Protein AF-A0A951A264-F1 (afdb_monomer)

Radius of gyration: 19.31 Å; Cα contacts (8 Å, |Δi|>4): 393; chains: 1; bounding box: 45×48×52 Å

Solvent-accessible surface area (backbone atoms only — not comparable to full-atom values): 14674 Å² total; per-residue (Å²): 128,91,55,81,77,94,75,68,85,58,88,44,55,65,52,27,26,56,48,39,56,71,70,60,73,59,44,93,89,41,91,83,47,64,88,64,89,81,71,66,38,61,72,38,46,58,88,78,52,59,70,42,32,31,27,32,37,52,53,52,41,69,64,71,49,65,38,40,72,57,36,51,51,26,50,54,52,48,52,49,52,44,44,76,57,38,27,45,76,45,79,45,86,73,83,56,40,58,60,32,26,54,32,36,49,49,49,48,30,43,47,54,22,67,73,42,44,64,52,58,71,76,48,45,82,80,44,57,68,60,60,43,61,58,34,56,55,20,76,76,58,47,74,63,57,46,53,52,27,56,52,50,41,51,55,50,40,52,53,54,52,56,49,51,79,75,21,64,32,36,39,36,59,57,50,57,39,55,80,76,60,81,91,74,64,54,85,59,51,82,77,77,50,66,44,62,57,26,58,35,35,64,55,63,27,39,70,46,82,42,76,43,48,58,38,98,88,66,32,63,26,47,31,25,36,29,22,50,76,88,30,51,44,59,36,45,20,51,49,34,53,51,53,68,76,42,67,58,78,72,68,70,80,76,86,63,90,77,128

Foldseek 3Di:
DQLDDDADDDLALLVSLVVCLVVDDADPVDPPGDHDDDDNLNVLLDDACAAAEEEEAPCQCVPLPPFDPVLVVLLVVLVVLCVVSHYHYDYDHAPRLVLLQLLLLLQVLLVLCVVCVVCLVPPVVVDDPLVSVSSVVNVVRDPVSNVVSVVSLVVRLVRVVV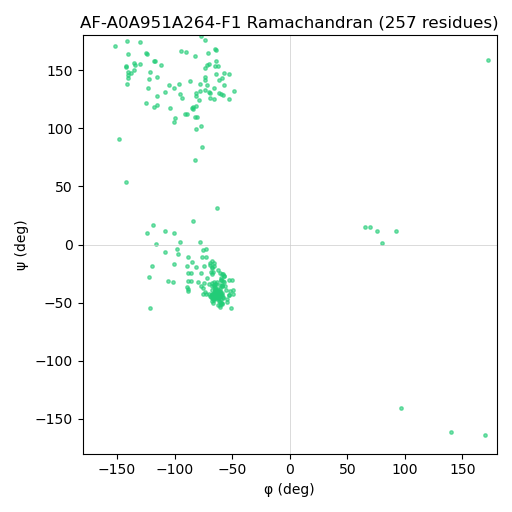VCVVGFKYKYFQDRAFDDDPVPCDSCNSVVGGGPCSSCSSNVWDKDKAFRAADPVRGTGIMMMTGGPPCSSVRSNSRNSSCVSDVRSVDDDDPPPDD

Sequence (259 aa):
NSLDHAGPLAWTVEDCALLLQVMAGHDASDPASVKVAIPNFRDALGGSIKGTRIGFVRHFHEADYPVDEAAKKALEEAEKVFRELGAELRDVELPPLQDWTACGMLIMLSEVYAVHEEWLKSTPEDYGEIFRDRVLMGAFLSAADYVHAQRKRRELCAALARVFEEVDLLLCAITPGGAPPIGEVTKMSSFERPSFSFPFNVTGAPALALRAGFNEAGLPLGVQIAGPPFADTQVLRAGHHYERATNWSRKRPPLDGAA

Nearest PDB structures (foldseek):
  1obi-assembly1_B  TM=8.727E-01  e=4.392E-12  Bradyrhizobium japonicum
  1obk-assembly1_B  TM=8.702E-01  e=3.924E-12  Bradyrhizobium japonicum
  1obl-assembly1_B  TM=8.609E-01  e=3.131E-12  Bradyrhizobium japonicum
  1ocm-assembly1_A  TM=8.512E-01  e=2.797E-12  Bradyrhizobium japonicum
  1o9p-assembly1_B  TM=8.553E-01  e=6.896E-12  Bradyrhizobium japonicum

Structure (mmCIF, N/CA/C/O backbone):
data_AF-A0A951A264-F1
#
_entry.id   AF-A0A951A264-F1
#
loop_
_atom_site.group_PDB
_atom_site.id
_atom_site.type_symbol
_atom_site.label_atom_id
_atom_site.label_alt_id
_atom_site.label_comp_id
_atom_site.label_asym_id
_atom_site.label_entity_id
_atom_site.label_seq_id
_atom_site.pdbx_PDB_ins_code
_atom_site.Cartn_x
_atom_site.Cartn_y
_atom_site.Cartn_z
_atom_site.occupancy
_atom_site.B_iso_or_equiv
_atom_site.auth_seq_id
_atom_site.auth_comp_id
_atom_site.auth_asym_id
_atom_site.auth_atom_id
_atom_site.pdbx_PDB_model_num
ATOM 1 N N . ASN A 1 1 ? 6.710 -10.858 -14.171 1.00 79.88 1 ASN A N 1
ATOM 2 C CA . ASN A 1 1 ? 6.529 -9.704 -13.279 1.00 79.88 1 ASN A CA 1
ATOM 3 C C . ASN A 1 1 ? 6.226 -10.213 -11.880 1.00 79.88 1 ASN A C 1
ATOM 5 O O . ASN A 1 1 ? 5.409 -11.115 -11.763 1.00 79.88 1 ASN A O 1
ATOM 9 N N . SER A 1 2 ? 6.913 -9.721 -10.851 1.00 93.44 2 SER A N 1
ATOM 10 C CA . SER A 1 2 ? 6.916 -10.289 -9.492 1.00 93.44 2 SER A CA 1
ATOM 11 C C . SER A 1 2 ? 6.334 -9.365 -8.416 1.00 93.44 2 SER A C 1
ATOM 13 O O . SER A 1 2 ? 6.325 -9.733 -7.236 1.00 93.44 2 SER A O 1
ATOM 15 N N . LEU A 1 3 ? 5.881 -8.171 -8.813 1.00 96.19 3 LEU A N 1
ATOM 16 C CA . LEU A 1 3 ? 5.294 -7.146 -7.938 1.00 96.19 3 LEU A CA 1
ATOM 17 C C . LEU A 1 3 ? 3.845 -6.785 -8.318 1.00 96.19 3 LEU A C 1
ATOM 19 O O . LEU A 1 3 ? 3.120 -6.224 -7.493 1.00 96.19 3 LEU A O 1
ATOM 23 N N . ASP A 1 4 ? 3.419 -7.113 -9.540 1.00 95.06 4 ASP A N 1
ATOM 24 C CA . ASP A 1 4 ? 2.100 -6.760 -10.068 1.00 95.06 4 ASP A CA 1
ATOM 25 C C . ASP A 1 4 ? 0.990 -7.603 -9.444 1.00 95.06 4 ASP A C 1
ATOM 27 O O . ASP A 1 4 ? 1.083 -8.827 -9.395 1.00 95.06 4 ASP A O 1
ATOM 31 N N . HIS A 1 5 ? -0.084 -6.936 -9.025 1.00 93.50 5 HIS A N 1
ATOM 32 C CA . HIS A 1 5 ? -1.323 -7.562 -8.572 1.00 93.50 5 HIS A CA 1
ATOM 33 C C . HIS A 1 5 ? -2.512 -6.737 -9.069 1.00 93.50 5 HIS A C 1
ATOM 35 O O . HIS A 1 5 ? -2.489 -5.505 -9.008 1.00 93.50 5 HIS A O 1
ATOM 41 N N . ALA A 1 6 ? -3.567 -7.405 -9.535 1.00 94.75 6 ALA A N 1
ATOM 42 C CA . ALA A 1 6 ? -4.821 -6.745 -9.876 1.00 94.75 6 ALA A CA 1
ATOM 43 C C . ALA A 1 6 ? -5.678 -6.574 -8.613 1.00 94.75 6 ALA A C 1
ATOM 45 O O . ALA A 1 6 ? -6.069 -7.558 -7.988 1.00 94.75 6 ALA A O 1
ATOM 46 N N . GLY A 1 7 ? -5.982 -5.328 -8.251 1.00 96.12 7 GLY A N 1
ATOM 47 C CA . GLY A 1 7 ? -6.845 -4.991 -7.117 1.00 96.12 7 GLY A CA 1
ATOM 48 C C . GLY A 1 7 ? -8.060 -4.165 -7.550 1.00 96.12 7 GLY A C 1
ATOM 49 O O . GLY A 1 7 ? -7.958 -3.394 -8.508 1.00 96.12 7 GLY A O 1
ATOM 50 N N . PRO A 1 8 ? -9.215 -4.301 -6.876 1.00 97.88 8 PRO A N 1
ATOM 51 C CA . PRO A 1 8 ? -10.385 -3.490 -7.173 1.00 97.88 8 PRO A CA 1
ATOM 52 C C . PRO A 1 8 ? -10.216 -2.053 -6.668 1.00 97.88 8 PRO A C 1
ATOM 54 O O . PRO A 1 8 ? -9.693 -1.810 -5.581 1.00 97.88 8 PRO A O 1
ATOM 57 N N . LEU A 1 9 ? -10.746 -1.102 -7.436 1.00 98.06 9 LEU A N 1
ATOM 58 C CA . LEU A 1 9 ? -10.963 0.274 -7.002 1.00 98.06 9 LEU A CA 1
ATOM 59 C C . LEU A 1 9 ? -12.463 0.553 -7.050 1.00 98.06 9 LEU A C 1
ATOM 61 O O . LEU A 1 9 ? -13.075 0.505 -8.116 1.00 98.06 9 LEU A O 1
ATOM 65 N N . ALA A 1 10 ? -13.050 0.859 -5.900 1.00 97.31 10 ALA A N 1
ATOM 66 C CA . ALA A 1 10 ? -14.460 1.191 -5.797 1.00 97.31 10 ALA A CA 1
ATOM 67 C C . ALA A 1 10 ? -14.694 2.314 -4.789 1.00 97.31 10 ALA A C 1
ATOM 69 O O . ALA A 1 10 ? -13.777 2.796 -4.124 1.00 97.31 10 ALA A O 1
ATOM 70 N N . TRP A 1 11 ? -15.945 2.765 -4.703 1.00 95.88 11 TRP A N 1
ATOM 71 C CA . TRP A 1 11 ? -16.290 3.846 -3.794 1.00 95.88 11 TRP A CA 1
ATOM 72 C C . TRP A 1 11 ? -16.352 3.401 -2.337 1.00 95.88 11 TRP A C 1
ATOM 74 O O . TRP A 1 11 ? -16.005 4.188 -1.459 1.00 95.88 11 TRP A O 1
ATOM 84 N N . THR A 1 12 ? -16.841 2.191 -2.082 1.00 97.19 12 THR A N 1
ATOM 85 C CA . THR A 1 12 ? -16.965 1.646 -0.730 1.00 97.19 12 THR A CA 1
ATOM 86 C C . THR A 1 12 ? -16.101 0.411 -0.556 1.00 97.19 12 THR A C 1
ATOM 88 O O . THR A 1 12 ? -15.767 -0.276 -1.525 1.00 97.19 12 THR A O 1
ATOM 91 N N . VAL A 1 13 ? -15.774 0.098 0.696 1.00 97.88 13 VAL A N 1
ATOM 92 C CA . VAL A 1 13 ? -15.062 -1.144 1.017 1.00 97.88 13 VAL A CA 1
ATOM 93 C C . VAL A 1 13 ? -15.933 -2.366 0.707 1.00 97.88 13 VAL A C 1
ATOM 95 O O . VAL A 1 13 ? -15.407 -3.393 0.281 1.00 97.88 13 VAL A O 1
ATOM 98 N N . GLU A 1 14 ? -17.260 -2.252 0.849 1.00 97.94 14 GLU A N 1
ATOM 99 C CA . GLU A 1 14 ? -18.191 -3.317 0.448 1.00 97.94 14 GLU A CA 1
ATOM 100 C C . GLU A 1 14 ? -18.137 -3.577 -1.061 1.00 97.94 14 GLU A C 1
ATOM 102 O O . GLU A 1 14 ? -18.026 -4.730 -1.472 1.00 97.94 14 GLU A O 1
ATOM 107 N N . ASP A 1 15 ? -18.121 -2.528 -1.885 1.00 98.19 15 ASP A N 1
ATOM 108 C CA . ASP A 1 15 ? -17.994 -2.675 -3.338 1.00 98.19 15 ASP A CA 1
ATOM 109 C C . ASP A 1 15 ? -16.647 -3.308 -3.720 1.00 98.19 15 ASP A C 1
ATOM 111 O O . ASP A 1 15 ? -16.606 -4.198 -4.570 1.00 98.19 15 ASP A O 1
ATOM 115 N N . CYS A 1 16 ? -15.546 -2.918 -3.062 1.00 98.44 16 CYS A N 1
ATOM 116 C CA . CYS A 1 16 ? -14.250 -3.576 -3.255 1.00 98.44 16 CYS A CA 1
ATOM 117 C C . CYS A 1 16 ? -14.312 -5.069 -2.902 1.00 98.44 16 CYS A C 1
ATOM 119 O O . CYS A 1 16 ? -13.782 -5.885 -3.651 1.00 98.44 16 CYS A O 1
ATOM 121 N N . ALA A 1 17 ? -14.980 -5.446 -1.807 1.00 98.38 17 ALA A N 1
ATOM 122 C CA . ALA A 1 17 ? -15.142 -6.846 -1.417 1.00 98.38 17 ALA A CA 1
ATOM 123 C C . ALA A 1 17 ? -15.972 -7.644 -2.438 1.00 98.38 17 ALA A C 1
ATOM 125 O O . ALA A 1 17 ? -15.625 -8.778 -2.762 1.00 98.38 17 ALA A O 1
ATOM 126 N N . LEU A 1 18 ? -17.040 -7.050 -2.982 1.00 98.31 18 LEU A N 1
ATOM 127 C CA . LEU A 1 18 ? -17.865 -7.660 -4.030 1.00 98.31 18 LEU A CA 1
ATOM 128 C C . LEU A 1 18 ? -17.088 -7.852 -5.338 1.00 98.31 18 LEU A C 1
ATOM 130 O O . LEU A 1 18 ? -17.202 -8.903 -5.965 1.00 98.31 18 LEU A O 1
ATOM 134 N N . LEU A 1 19 ? -16.285 -6.866 -5.741 1.00 98.31 19 LEU A N 1
ATOM 135 C CA . LEU A 1 19 ? -15.425 -6.982 -6.920 1.00 98.31 19 LEU A CA 1
ATOM 136 C C . LEU A 1 19 ? -14.337 -8.038 -6.706 1.00 98.31 19 LEU A C 1
ATOM 138 O O . LEU A 1 19 ? -14.155 -8.909 -7.557 1.00 98.31 19 LEU A O 1
ATOM 142 N N . LEU A 1 20 ? -13.671 -8.023 -5.548 1.00 97.81 20 LEU A N 1
ATOM 143 C CA . LEU A 1 20 ? -12.643 -9.008 -5.213 1.00 97.81 20 LEU A CA 1
ATOM 144 C C . LEU A 1 20 ? -13.206 -10.433 -5.194 1.00 97.81 20 LEU A C 1
ATOM 146 O O . LEU A 1 20 ? -12.528 -11.354 -5.632 1.00 97.81 20 LEU A O 1
ATOM 150 N N . GLN A 1 21 ? -14.461 -10.615 -4.770 1.00 97.75 21 GLN A N 1
ATOM 151 C CA . GLN A 1 21 ? -15.142 -11.913 -4.795 1.00 97.75 21 GLN A CA 1
ATOM 152 C C . GLN A 1 21 ? -15.198 -12.543 -6.189 1.00 97.75 21 GLN A C 1
ATOM 154 O O . GLN A 1 21 ? -15.182 -13.768 -6.293 1.00 97.75 21 GLN A O 1
ATOM 159 N N . VAL A 1 22 ? -15.285 -11.717 -7.235 1.00 97.06 22 VAL A N 1
ATOM 160 C CA . VAL A 1 22 ? -15.323 -12.158 -8.635 1.00 97.06 22 VAL A CA 1
ATOM 161 C C . VAL A 1 22 ? -13.915 -12.275 -9.221 1.00 97.06 22 VAL A C 1
ATOM 163 O O . VAL A 1 22 ? -13.667 -13.167 -10.025 1.00 97.06 22 VAL A O 1
ATOM 166 N N . MET A 1 23 ? -13.004 -11.377 -8.836 1.00 95.75 23 MET A N 1
ATOM 167 C CA . MET A 1 23 ? -11.640 -11.320 -9.374 1.00 95.75 23 MET A CA 1
ATOM 168 C C . MET A 1 23 ? -10.714 -12.391 -8.788 1.00 95.75 23 MET A C 1
ATOM 170 O O . MET A 1 23 ? -9.825 -12.877 -9.482 1.00 95.75 23 MET A O 1
ATOM 174 N N . ALA A 1 24 ? -10.879 -12.727 -7.508 1.00 96.00 24 ALA A N 1
ATOM 175 C CA . ALA A 1 24 ? -9.980 -13.629 -6.808 1.00 96.00 24 ALA A CA 1
ATOM 176 C C . ALA A 1 24 ? -10.258 -15.090 -7.175 1.00 96.00 24 ALA A C 1
ATOM 178 O O . ALA A 1 24 ? -11.389 -15.575 -7.116 1.00 96.00 24 ALA A O 1
ATOM 179 N N . GLY A 1 25 ? -9.198 -15.820 -7.495 1.00 94.75 25 GLY A N 1
ATOM 180 C CA . GLY A 1 25 ? -9.277 -17.223 -7.860 1.00 94.75 25 GLY A CA 1
ATOM 181 C C . GLY A 1 25 ? -7.934 -17.727 -8.356 1.00 94.75 25 GLY A C 1
ATOM 182 O O . GLY A 1 25 ? -7.075 -16.948 -8.763 1.00 94.75 25 GLY A O 1
ATOM 183 N N . HIS A 1 26 ? -7.758 -19.042 -8.309 1.00 96.81 26 HIS A N 1
ATOM 184 C CA . HIS A 1 26 ? -6.598 -19.671 -8.919 1.00 96.81 26 HIS A CA 1
ATOM 185 C C . HIS A 1 26 ? -6.803 -19.795 -10.431 1.00 96.81 26 HIS A C 1
ATOM 187 O O . HIS A 1 26 ? -7.752 -20.451 -10.869 1.00 96.81 26 HIS A O 1
ATOM 193 N N . ASP A 1 27 ? -5.872 -19.245 -11.202 1.00 96.12 27 ASP A N 1
ATOM 194 C CA . ASP A 1 27 ? -5.772 -19.442 -12.644 1.00 96.12 27 ASP A CA 1
ATOM 195 C C . ASP A 1 27 ? -4.630 -20.419 -12.946 1.00 96.12 27 ASP A C 1
ATOM 197 O O . ASP A 1 27 ? -3.468 -20.147 -12.667 1.00 96.12 27 ASP A O 1
ATOM 201 N N . ALA A 1 28 ? -4.957 -21.572 -13.534 1.00 96.06 28 ALA A N 1
ATOM 202 C CA . ALA A 1 28 ? -3.966 -22.591 -13.876 1.00 96.06 28 ALA A CA 1
ATOM 203 C C . ALA A 1 28 ? -3.023 -22.172 -15.019 1.00 96.06 28 ALA A C 1
ATOM 205 O O . ALA A 1 28 ? -1.996 -22.821 -15.220 1.00 96.06 28 ALA A O 1
ATOM 206 N N . SER A 1 29 ? -3.378 -21.136 -15.785 1.00 96.62 29 SER A N 1
ATOM 207 C CA . SER A 1 29 ? -2.534 -20.568 -16.837 1.00 96.62 29 SER A CA 1
ATOM 208 C C . SER A 1 29 ? -1.534 -19.536 -16.315 1.00 96.62 29 SER A C 1
ATOM 210 O O . SER A 1 29 ? -0.574 -19.234 -17.024 1.00 96.62 29 SER A O 1
ATOM 212 N N . ASP A 1 30 ? -1.712 -19.041 -15.089 1.00 94.62 30 ASP A N 1
ATOM 213 C CA . ASP A 1 30 ? -0.773 -18.134 -14.439 1.00 94.62 30 ASP A CA 1
ATOM 214 C C . ASP A 1 30 ? 0.121 -18.903 -13.443 1.00 94.62 30 ASP A C 1
ATOM 216 O O . ASP A 1 30 ? -0.345 -19.317 -12.379 1.00 94.62 30 ASP A O 1
ATOM 220 N N . PRO A 1 31 ? 1.424 -19.087 -13.734 1.00 93.19 31 PRO A N 1
ATOM 221 C CA . PRO A 1 31 ? 2.337 -19.803 -12.845 1.00 93.19 31 PRO A CA 1
ATOM 222 C C . PRO A 1 31 ? 2.589 -19.090 -11.507 1.00 93.19 31 PRO A C 1
ATOM 224 O O . PRO A 1 31 ? 3.121 -19.717 -10.589 1.00 93.19 31 PRO A O 1
ATOM 227 N N . ALA A 1 32 ? 2.252 -17.802 -11.385 1.00 91.69 32 ALA A N 1
ATOM 228 C CA . ALA A 1 32 ? 2.321 -17.060 -10.129 1.00 91.69 32 ALA A CA 1
ATOM 229 C C . ALA A 1 32 ? 1.028 -17.172 -9.298 1.00 91.69 32 ALA A C 1
ATOM 231 O O . ALA A 1 32 ? 1.029 -16.802 -8.121 1.00 91.69 32 ALA A O 1
ATOM 232 N N . SER A 1 33 ? -0.056 -17.709 -9.870 1.00 94.19 33 SER A N 1
ATOM 233 C CA . SER A 1 33 ? -1.338 -17.851 -9.185 1.00 94.19 33 SER A CA 1
ATOM 234 C C . SER A 1 33 ? -1.263 -18.905 -8.083 1.00 94.19 33 SER A C 1
ATOM 236 O O . SER A 1 33 ? -0.887 -20.060 -8.299 1.00 94.19 33 SER A O 1
ATOM 238 N N . VAL A 1 34 ? -1.642 -18.525 -6.862 1.00 93.88 34 VAL A N 1
ATOM 239 C CA . VAL A 1 34 ? -1.574 -19.424 -5.707 1.00 93.88 34 VAL A CA 1
ATOM 240 C C . VAL A 1 34 ? -2.907 -20.139 -5.514 1.00 93.88 34 VAL A C 1
ATOM 242 O O . VAL A 1 34 ? -3.962 -19.520 -5.376 1.00 93.88 34 VAL A O 1
ATOM 245 N N . LYS A 1 35 ? -2.864 -21.473 -5.447 1.00 95.50 35 LYS A N 1
ATOM 246 C CA . LYS A 1 35 ? -4.046 -22.303 -5.191 1.00 95.50 35 LYS A CA 1
ATOM 247 C C . LYS A 1 35 ? -4.445 -22.274 -3.713 1.00 95.50 35 LYS A C 1
ATOM 249 O O . LYS A 1 35 ? -4.099 -23.175 -2.950 1.00 95.50 35 LYS A O 1
ATOM 254 N N . VAL A 1 36 ? -5.208 -21.255 -3.331 1.00 93.88 36 VAL A N 1
ATOM 255 C CA . VAL A 1 36 ? -5.801 -21.094 -1.993 1.00 93.88 36 VAL A CA 1
ATOM 256 C C . VAL A 1 36 ? -7.326 -21.083 -2.056 1.00 93.88 36 VAL A C 1
ATOM 258 O O . VAL A 1 36 ? -7.921 -20.813 -3.099 1.00 93.88 36 VAL A O 1
ATOM 261 N N . ALA A 1 37 ? -7.975 -21.403 -0.937 1.00 94.00 37 ALA A N 1
ATOM 262 C CA . ALA A 1 37 ? -9.420 -21.258 -0.824 1.00 94.00 37 ALA A CA 1
ATOM 263 C C . ALA A 1 37 ? -9.790 -19.769 -0.816 1.00 94.00 37 ALA A C 1
ATOM 265 O O . ALA A 1 37 ? -9.221 -18.999 -0.043 1.00 94.00 37 ALA A O 1
ATOM 266 N N . ILE A 1 38 ? -10.754 -19.379 -1.650 1.00 94.81 38 ILE A N 1
ATOM 267 C CA . ILE A 1 38 ? -11.251 -18.003 -1.684 1.00 94.81 38 ILE A CA 1
ATOM 268 C C . ILE A 1 38 ? -12.333 -17.856 -0.607 1.00 94.81 38 ILE A C 1
ATOM 270 O O . ILE A 1 38 ? -13.346 -18.559 -0.673 1.00 94.81 38 ILE A O 1
ATOM 274 N N . PRO A 1 39 ? -12.134 -16.996 0.407 1.00 94.69 39 PRO A N 1
ATOM 275 C CA . PRO A 1 39 ? -13.151 -16.760 1.420 1.00 94.69 39 PRO A CA 1
ATOM 276 C C . PRO A 1 39 ? -14.330 -15.976 0.830 1.00 94.69 39 PRO A C 1
ATOM 278 O O . PRO A 1 39 ? -14.222 -15.357 -0.228 1.00 94.69 39 PRO A O 1
ATOM 281 N N . ASN A 1 40 ? -15.458 -15.958 1.542 1.00 96.75 40 ASN A N 1
ATOM 282 C CA . ASN A 1 40 ? -16.528 -15.017 1.228 1.00 96.75 40 ASN A CA 1
ATOM 283 C C . ASN A 1 40 ? -16.148 -13.629 1.770 1.00 96.75 40 ASN A C 1
ATOM 285 O O . ASN A 1 40 ? -16.240 -13.380 2.976 1.00 96.75 40 ASN A O 1
ATOM 289 N N . PHE A 1 41 ? -15.692 -12.735 0.891 1.00 97.62 41 PHE A N 1
ATOM 290 C CA . PHE A 1 41 ? -15.211 -11.411 1.295 1.00 97.62 41 PHE A CA 1
ATOM 291 C C . PHE A 1 41 ? -16.328 -10.521 1.834 1.00 97.62 41 PHE A C 1
ATOM 293 O O . PHE A 1 41 ? -16.079 -9.739 2.749 1.00 97.62 41 PHE A O 1
ATOM 300 N N . ARG A 1 42 ? -17.556 -10.652 1.314 1.00 95.25 42 ARG A N 1
ATOM 301 C CA . ARG A 1 42 ? -18.705 -9.864 1.780 1.00 95.25 42 ARG A CA 1
ATOM 302 C C . ARG A 1 42 ? -19.095 -10.248 3.202 1.00 95.25 42 ARG A C 1
ATOM 304 O O . ARG A 1 42 ? -19.248 -9.374 4.052 1.00 95.25 42 ARG A O 1
ATOM 311 N N . ASP A 1 43 ? -19.218 -11.544 3.468 1.00 95.75 43 ASP A N 1
ATOM 312 C CA . ASP A 1 43 ? -19.570 -12.040 4.802 1.00 95.75 43 ASP A CA 1
ATOM 313 C C . ASP A 1 43 ? -18.487 -11.669 5.822 1.00 95.75 43 ASP A C 1
ATOM 315 O O . ASP A 1 43 ? -18.781 -11.374 6.983 1.00 95.75 43 ASP A O 1
ATOM 319 N N . ALA A 1 44 ? -17.227 -11.611 5.379 1.00 94.56 44 ALA A N 1
ATOM 320 C CA . ALA A 1 44 ? -16.110 -11.221 6.220 1.00 94.56 44 ALA A CA 1
ATOM 321 C C . ALA A 1 44 ? -16.156 -9.759 6.697 1.00 94.56 44 ALA A C 1
ATOM 323 O O . ALA A 1 44 ? -15.502 -9.467 7.699 1.00 94.56 44 ALA A O 1
ATOM 324 N N . LEU A 1 45 ? -16.928 -8.873 6.051 1.00 97.12 45 LEU A N 1
ATOM 325 C CA . LEU A 1 45 ? -17.087 -7.470 6.464 1.00 97.12 45 LEU A CA 1
ATOM 326 C C . LEU A 1 45 ? -17.853 -7.312 7.781 1.00 97.12 45 LEU A C 1
ATOM 328 O O . LEU A 1 45 ? -17.724 -6.286 8.446 1.00 97.12 45 LEU A O 1
ATOM 332 N N . GLY A 1 46 ? -18.676 -8.301 8.139 1.00 93.06 46 GLY A N 1
ATOM 333 C CA . GLY A 1 46 ? -19.435 -8.299 9.382 1.00 93.06 46 GLY A CA 1
ATOM 334 C C . GLY A 1 46 ? -18.575 -8.570 10.621 1.00 93.06 46 GLY A C 1
ATOM 335 O O . GLY A 1 46 ? -17.388 -8.893 10.548 1.00 93.06 46 GLY A O 1
ATOM 336 N N . GLY A 1 47 ? -19.219 -8.501 11.788 1.00 92.62 47 GLY A N 1
ATOM 337 C CA . GLY A 1 47 ? -18.598 -8.796 13.077 1.00 92.62 47 GLY A CA 1
ATOM 338 C C . GLY A 1 47 ? -18.101 -7.549 13.806 1.00 92.62 47 GLY A C 1
ATOM 339 O O . GLY A 1 47 ? -18.789 -6.531 13.864 1.00 92.62 47 GLY A O 1
ATOM 340 N N . SER A 1 48 ? -16.942 -7.668 14.447 1.00 95.62 48 SER A N 1
ATOM 341 C CA . SER A 1 48 ? -16.294 -6.602 15.208 1.00 95.62 48 SER A CA 1
ATOM 342 C C . SER A 1 48 ? -14.786 -6.676 14.999 1.00 95.62 48 SER A C 1
ATOM 344 O O . SER A 1 48 ? -14.248 -7.760 14.769 1.00 95.62 48 SER A O 1
ATOM 346 N N . ILE A 1 49 ? -14.111 -5.532 15.120 1.00 98.25 49 ILE A N 1
ATOM 347 C CA . ILE A 1 49 ? -12.645 -5.444 15.164 1.00 98.25 49 ILE A CA 1
ATOM 348 C C . ILE A 1 49 ? -12.103 -5.277 16.588 1.00 98.25 49 ILE A C 1
ATOM 350 O O . ILE A 1 49 ? -10.914 -5.019 16.767 1.00 98.25 49 ILE A O 1
ATOM 354 N N . LYS A 1 50 ? -12.953 -5.429 17.611 1.00 98.50 50 LYS A N 1
ATOM 355 C CA . LYS A 1 50 ? -12.538 -5.328 19.010 1.00 98.50 50 LYS A CA 1
ATOM 356 C C . LYS A 1 50 ? -11.434 -6.344 19.325 1.00 98.50 50 LYS A C 1
ATOM 358 O O . LYS A 1 50 ? -11.605 -7.531 19.064 1.00 98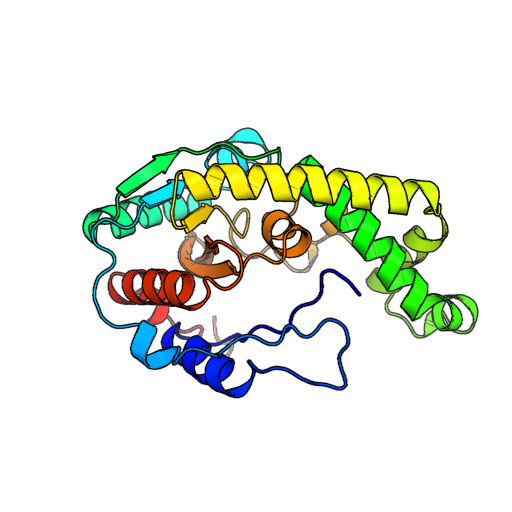.50 50 LYS A O 1
ATOM 363 N N . GLY A 1 51 ? -10.337 -5.872 19.911 1.00 98.44 51 GLY A N 1
ATOM 364 C CA . GLY A 1 51 ? -9.156 -6.673 20.241 1.00 98.44 51 GLY A CA 1
ATOM 365 C C . GLY A 1 51 ? -8.214 -6.940 19.063 1.00 98.44 51 GLY A C 1
ATOM 366 O O . GLY A 1 51 ? -7.212 -7.619 19.248 1.00 98.44 51 GLY A O 1
ATOM 367 N N . THR A 1 52 ? -8.499 -6.422 17.861 1.00 98.69 52 THR A N 1
ATOM 368 C CA . THR A 1 52 ? -7.552 -6.513 16.735 1.00 98.69 52 THR A CA 1
ATOM 369 C C . THR A 1 52 ? -6.313 -5.696 17.068 1.00 98.69 52 THR A C 1
ATOM 371 O O . THR A 1 52 ? -6.432 -4.503 17.353 1.00 98.69 52 THR A O 1
ATOM 374 N N . ARG A 1 53 ? -5.131 -6.308 17.007 1.00 98.88 53 ARG A N 1
ATOM 375 C CA . ARG A 1 53 ? -3.856 -5.631 17.253 1.00 98.88 53 ARG A CA 1
ATOM 376 C C . ARG A 1 53 ? -3.415 -4.951 15.966 1.00 98.88 53 ARG A C 1
ATOM 378 O O . ARG A 1 53 ? -3.157 -5.627 14.974 1.00 98.88 53 ARG A O 1
ATOM 385 N N . ILE A 1 54 ? -3.321 -3.629 15.962 1.00 98.94 54 ILE A N 1
ATOM 386 C CA . ILE A 1 54 ? -2.902 -2.862 14.786 1.00 98.94 54 ILE A CA 1
ATOM 387 C C . ILE A 1 54 ? -1.576 -2.166 15.107 1.00 98.94 54 ILE A C 1
ATOM 389 O O . ILE A 1 54 ? -1.483 -1.367 16.039 1.00 98.94 54 ILE A O 1
ATOM 393 N N . GLY A 1 55 ? -0.538 -2.480 14.336 1.00 98.88 55 GLY A N 1
ATOM 394 C CA . GLY A 1 55 ? 0.757 -1.815 14.411 1.00 98.88 55 GLY A CA 1
ATOM 395 C C . GLY A 1 55 ? 0.743 -0.508 13.629 1.00 98.88 55 GLY A C 1
ATOM 396 O O . GLY A 1 55 ? 0.537 -0.518 12.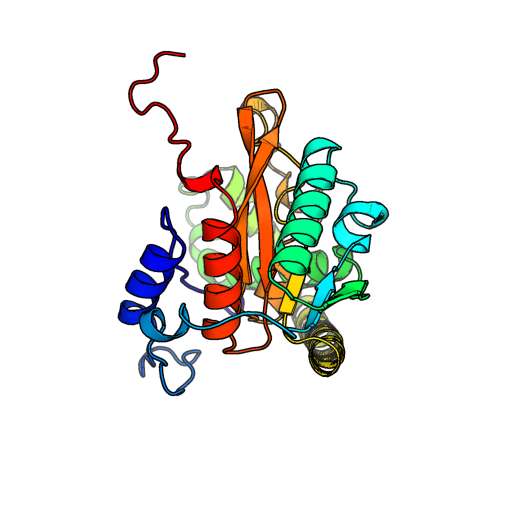418 1.00 98.88 55 GLY A O 1
ATOM 397 N N . PHE A 1 56 ? 0.971 0.620 14.290 1.00 98.88 56 PHE A N 1
ATOM 398 C CA . PHE A 1 56 ? 1.110 1.908 13.623 1.00 98.88 56 PHE A CA 1
ATOM 399 C C . PHE A 1 56 ? 2.581 2.141 13.254 1.00 98.88 56 PHE A C 1
ATOM 401 O O . PHE A 1 56 ? 3.439 2.327 14.114 1.00 98.88 56 PHE A O 1
ATOM 408 N N . VAL A 1 57 ? 2.872 2.145 11.954 1.00 98.69 57 VAL A N 1
ATOM 409 C CA . VAL A 1 57 ? 4.200 2.437 11.404 1.00 98.69 57 VAL A CA 1
ATOM 410 C C . VAL A 1 57 ? 4.414 3.957 11.317 1.00 98.69 57 VAL A C 1
ATOM 412 O O . VAL A 1 57 ? 4.330 4.556 10.241 1.00 98.69 57 VAL A O 1
ATOM 415 N N . ARG A 1 58 ? 4.618 4.625 12.461 1.00 98.19 58 ARG A N 1
ATOM 416 C CA . ARG A 1 58 ? 4.718 6.098 12.493 1.00 98.19 58 ARG A CA 1
ATOM 417 C C . ARG A 1 58 ? 5.961 6.641 11.805 1.00 98.19 58 ARG A C 1
ATOM 419 O O . ARG A 1 58 ? 5.851 7.590 11.031 1.00 98.19 58 ARG A O 1
ATOM 426 N N . HIS A 1 59 ? 7.117 6.011 12.016 1.00 98.44 59 HIS A N 1
ATOM 427 C CA . HIS A 1 59 ? 8.388 6.512 11.486 1.00 98.44 59 HIS A CA 1
ATOM 428 C C . HIS A 1 59 ? 8.371 6.687 9.958 1.00 98.44 59 HIS A C 1
ATOM 430 O O . HIS A 1 59 ? 9.022 7.599 9.464 1.00 98.44 59 HIS A O 1
ATOM 436 N N . PHE A 1 60 ? 7.551 5.932 9.213 1.00 98.31 60 PHE A N 1
ATOM 437 C CA . PHE A 1 60 ? 7.364 6.136 7.770 1.00 98.31 60 PHE A CA 1
ATOM 438 C C . PHE A 1 60 ? 6.986 7.579 7.410 1.00 98.31 60 PHE A C 1
ATOM 440 O O . PHE A 1 60 ? 7.520 8.133 6.453 1.00 98.31 60 PHE A O 1
ATOM 447 N N . HIS A 1 61 ? 6.070 8.188 8.163 1.00 97.69 61 HIS A N 1
ATOM 448 C CA . HIS A 1 61 ? 5.505 9.503 7.848 1.00 97.69 61 HIS A CA 1
ATOM 449 C C . HIS A 1 61 ? 5.985 10.620 8.782 1.00 97.69 61 HIS A C 1
ATOM 451 O O . HIS A 1 61 ? 5.672 11.784 8.544 1.00 97.69 61 HIS A O 1
ATOM 457 N N . GLU A 1 62 ? 6.730 10.278 9.836 1.00 97.81 62 GLU A N 1
ATOM 458 C CA . GLU A 1 62 ? 7.327 11.242 10.768 1.00 97.81 62 GLU A CA 1
ATOM 459 C C . GLU A 1 62 ? 8.839 11.408 10.572 1.00 97.81 62 GLU A C 1
ATOM 461 O O . GLU A 1 62 ? 9.360 12.498 10.801 1.00 97.81 62 GLU A O 1
ATOM 466 N N . ALA A 1 63 ? 9.540 10.353 10.144 1.00 97.69 63 ALA A N 1
ATOM 467 C CA . ALA A 1 63 ? 10.998 10.329 10.041 1.00 97.69 63 ALA A CA 1
ATOM 468 C C . ALA A 1 63 ? 11.488 10.039 8.614 1.00 97.69 63 ALA A C 1
ATOM 470 O O . ALA A 1 63 ? 12.244 10.835 8.061 1.00 97.69 63 ALA A O 1
ATOM 471 N N . ASP A 1 64 ? 11.048 8.937 8.000 1.00 97.69 64 ASP A N 1
ATOM 472 C CA . ASP A 1 64 ? 11.564 8.486 6.701 1.00 97.69 64 ASP A CA 1
ATOM 473 C C . ASP A 1 64 ? 11.170 9.433 5.568 1.00 97.69 64 ASP A C 1
ATOM 475 O O . ASP A 1 64 ? 11.992 9.763 4.708 1.00 97.69 64 ASP A O 1
ATOM 479 N N . TYR A 1 65 ? 9.903 9.852 5.552 1.00 97.12 65 TYR A N 1
ATOM 480 C CA . TYR A 1 65 ? 9.394 10.864 4.638 1.00 97.12 65 TYR A CA 1
ATOM 481 C C . TYR A 1 65 ? 8.268 11.662 5.304 1.00 97.12 65 TYR A C 1
ATOM 483 O O . TYR A 1 65 ? 7.101 11.265 5.221 1.00 97.12 65 TYR A O 1
ATOM 491 N N . PRO A 1 66 ? 8.612 12.778 5.977 1.00 97.31 66 PRO A N 1
ATOM 492 C CA . PRO A 1 66 ? 7.645 13.631 6.649 1.00 97.31 66 PRO A CA 1
ATOM 493 C C . PRO A 1 66 ? 6.502 14.050 5.725 1.00 97.31 66 PRO A C 1
ATOM 495 O O . PRO A 1 66 ? 6.724 14.594 4.640 1.00 97.31 66 PRO A O 1
ATOM 498 N N . VAL A 1 67 ? 5.277 13.775 6.162 1.00 96.81 67 VAL A N 1
ATOM 499 C CA . VAL A 1 67 ? 4.050 14.137 5.441 1.00 96.81 67 VAL A CA 1
ATOM 500 C C . VAL A 1 67 ? 3.557 15.517 5.866 1.00 96.81 67 VAL A C 1
ATOM 502 O O . VAL A 1 67 ? 4.004 16.063 6.874 1.00 96.81 67 VAL A O 1
ATOM 505 N N . ASP A 1 68 ? 2.637 16.100 5.097 1.00 95.81 68 ASP A N 1
ATOM 506 C CA . ASP A 1 68 ? 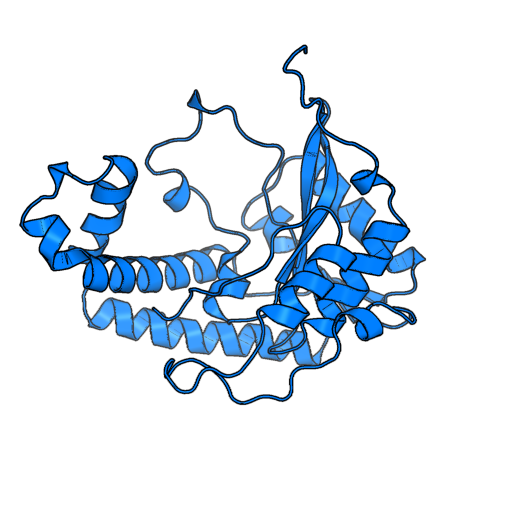2.030 17.371 5.479 1.00 95.81 68 ASP A CA 1
ATOM 507 C C . ASP A 1 68 ? 1.209 17.248 6.780 1.00 95.81 68 ASP A C 1
ATOM 509 O O . ASP A 1 68 ? 0.758 16.171 7.186 1.00 95.81 68 ASP A O 1
ATOM 513 N N . GLU A 1 69 ? 1.002 18.379 7.454 1.00 97.06 69 GLU A N 1
ATOM 514 C CA . GLU A 1 69 ? 0.280 18.425 8.730 1.00 97.06 69 GLU A CA 1
ATOM 515 C C . GLU A 1 69 ? -1.160 17.899 8.627 1.00 97.06 69 GLU A C 1
ATOM 517 O O . GLU A 1 69 ? -1.708 17.378 9.599 1.00 97.06 69 GLU A O 1
ATOM 522 N N . ALA A 1 70 ? -1.800 18.022 7.461 1.00 97.44 70 ALA A N 1
ATOM 523 C CA . ALA A 1 70 ? -3.162 17.542 7.268 1.00 97.44 70 ALA A CA 1
ATOM 524 C C . ALA A 1 70 ? -3.199 16.006 7.172 1.00 97.44 70 ALA A C 1
ATOM 526 O O . ALA A 1 70 ? -4.066 15.376 7.776 1.00 97.44 70 ALA A O 1
ATOM 527 N N . ALA A 1 71 ? -2.240 15.398 6.474 1.00 97.69 71 ALA A N 1
ATOM 528 C CA . ALA A 1 71 ? -2.044 13.959 6.378 1.00 97.69 71 ALA A CA 1
ATOM 529 C C . ALA A 1 71 ? -1.656 13.359 7.731 1.00 97.69 71 ALA A C 1
ATOM 531 O O . ALA A 1 71 ? -2.215 12.331 8.115 1.00 97.69 71 ALA A O 1
ATOM 532 N N . LYS A 1 72 ? -0.781 14.028 8.494 1.00 97.88 72 LYS A N 1
ATOM 533 C CA . LYS A 1 72 ? -0.444 13.618 9.863 1.00 97.88 72 LYS A CA 1
ATOM 534 C C . LYS A 1 72 ? -1.685 13.582 10.760 1.00 97.88 72 LYS A C 1
ATOM 536 O O . LYS A 1 72 ? -1.982 12.553 11.360 1.00 97.88 72 LYS A O 1
ATOM 541 N N . LYS A 1 73 ? -2.482 14.656 10.770 1.00 97.81 73 LYS A N 1
ATOM 542 C CA . LYS A 1 73 ? -3.751 14.702 11.520 1.00 97.81 73 LYS A CA 1
ATOM 543 C C . LYS A 1 73 ? -4.748 13.639 11.060 1.00 97.81 73 LYS A C 1
ATOM 545 O O . LYS A 1 73 ? -5.453 13.066 11.884 1.00 97.81 73 LYS A O 1
ATOM 550 N N . ALA A 1 74 ? -4.820 13.361 9.757 1.00 97.94 74 ALA A N 1
ATOM 551 C CA . ALA A 1 74 ? -5.693 12.318 9.219 1.00 97.94 74 ALA A CA 1
ATOM 552 C C . ALA A 1 74 ? -5.293 10.917 9.716 1.00 97.94 74 ALA A C 1
ATOM 554 O O . ALA A 1 74 ? -6.161 10.102 10.027 1.00 97.94 74 ALA A O 1
ATOM 555 N N . LEU A 1 75 ? -3.991 10.647 9.833 1.00 98.50 75 LEU A N 1
ATOM 556 C CA . LEU A 1 75 ? -3.454 9.414 10.409 1.00 98.50 75 LEU A CA 1
ATOM 557 C C . LEU A 1 75 ? -3.741 9.295 11.913 1.00 98.50 75 LEU A C 1
ATOM 559 O O . LEU A 1 75 ? -4.172 8.236 12.366 1.00 98.50 75 LEU A O 1
ATOM 563 N N . GLU A 1 76 ? -3.560 10.374 12.674 1.00 98.19 76 GLU A N 1
ATOM 564 C CA . GLU A 1 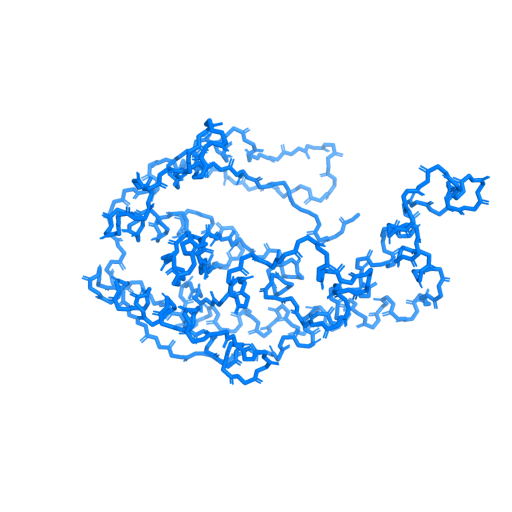76 ? -3.876 10.428 14.111 1.00 98.19 76 GLU A CA 1
ATOM 565 C C . GLU A 1 76 ? -5.380 10.241 14.378 1.00 98.19 76 GLU A C 1
ATOM 567 O O . GLU A 1 76 ? -5.774 9.475 15.260 1.00 98.19 76 GLU A O 1
ATOM 572 N N . GLU A 1 77 ? -6.249 10.877 13.586 1.00 98.31 77 GLU A N 1
ATOM 573 C CA . GLU A 1 77 ? -7.696 10.661 13.696 1.00 98.31 77 GLU A CA 1
ATOM 574 C C . GLU A 1 77 ? -8.068 9.236 13.270 1.00 98.31 77 GLU A C 1
ATOM 576 O O . GLU A 1 77 ? -8.944 8.621 13.881 1.00 98.31 77 GLU A O 1
ATOM 581 N N . ALA A 1 78 ? -7.384 8.661 12.273 1.00 98.56 78 ALA A N 1
ATOM 582 C CA . ALA A 1 78 ? -7.598 7.267 11.911 1.00 98.56 78 ALA A CA 1
ATOM 583 C C . ALA A 1 78 ? -7.255 6.316 13.064 1.00 98.56 78 ALA A C 1
ATOM 585 O O . ALA A 1 78 ? -8.057 5.438 13.389 1.00 98.56 78 ALA A O 1
ATOM 586 N N . GLU A 1 79 ? -6.117 6.531 13.728 1.00 98.69 79 GLU A N 1
ATOM 587 C CA . GLU A 1 79 ? -5.726 5.801 14.935 1.00 98.69 79 GLU A CA 1
ATOM 588 C C . GLU A 1 79 ? -6.819 5.875 16.010 1.00 98.69 79 GLU A C 1
ATOM 590 O O . GLU A 1 79 ? -7.244 4.849 16.552 1.00 98.69 79 GLU A O 1
ATOM 595 N N . LYS A 1 80 ? -7.310 7.084 16.299 1.00 98.69 80 LYS A N 1
ATOM 596 C CA . LYS A 1 80 ? -8.358 7.316 17.295 1.00 98.69 80 LYS A CA 1
ATOM 597 C C . LYS A 1 80 ? -9.644 6.562 16.959 1.00 98.69 80 LYS A C 1
ATOM 599 O O . LYS A 1 80 ? -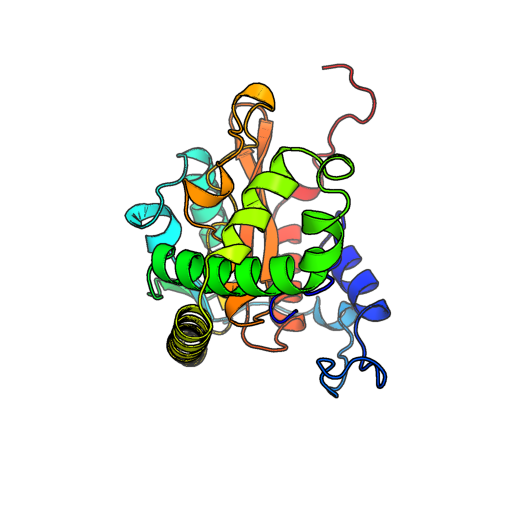10.175 5.872 17.826 1.00 98.69 80 LYS A O 1
ATOM 604 N N . VAL A 1 81 ? -10.106 6.619 15.710 1.00 98.75 81 VAL A N 1
ATOM 605 C CA . VAL A 1 81 ? -11.305 5.888 15.266 1.00 98.75 81 VAL A CA 1
ATOM 606 C C . VAL A 1 81 ? -11.127 4.378 15.443 1.00 98.75 81 VAL A C 1
ATOM 608 O O . VAL A 1 81 ? -12.030 3.707 15.944 1.00 98.75 81 VAL A O 1
ATOM 611 N N . PHE A 1 82 ? -9.967 3.816 15.089 1.00 98.81 82 PHE A N 1
ATOM 612 C CA . PHE A 1 82 ? -9.709 2.390 15.315 1.00 98.81 82 PHE A CA 1
ATOM 613 C C . PHE A 1 82 ? -9.720 2.025 16.807 1.00 98.81 82 PHE A C 1
ATOM 615 O O . PHE A 1 82 ? -10.298 0.999 17.174 1.00 98.81 82 PHE A O 1
ATOM 622 N N . ARG A 1 83 ? -9.156 2.872 17.680 1.00 98.75 83 ARG A N 1
ATOM 623 C CA . ARG A 1 83 ? -9.226 2.689 19.142 1.00 98.75 83 ARG A CA 1
ATOM 624 C C . ARG A 1 83 ? -10.667 2.738 19.659 1.00 98.75 83 ARG A C 1
ATOM 626 O O . ARG A 1 83 ? -11.047 1.889 20.460 1.00 98.75 83 ARG A O 1
ATOM 633 N N . GLU A 1 84 ? -11.485 3.675 19.183 1.00 98.69 84 GLU A N 1
ATOM 634 C CA . GLU A 1 84 ? -12.910 3.788 19.548 1.00 98.69 84 GLU A CA 1
ATOM 635 C C . GLU A 1 84 ? -13.730 2.570 19.097 1.00 98.69 84 GLU A C 1
ATOM 637 O O . GLU A 1 84 ? -14.633 2.122 19.805 1.00 98.69 84 GLU A O 1
ATOM 642 N N . LEU A 1 85 ? -13.370 1.974 17.958 1.00 98.56 85 LEU A N 1
ATOM 643 C CA . LEU A 1 85 ? -13.920 0.703 17.475 1.00 98.56 85 LEU A CA 1
ATOM 644 C C . LEU A 1 85 ? -13.433 -0.522 18.275 1.00 98.56 85 LEU A C 1
ATOM 646 O O . LEU A 1 85 ? -13.903 -1.641 18.045 1.00 98.56 85 LEU A O 1
ATOM 650 N N . GLY A 1 86 ? -12.526 -0.318 19.232 1.00 98.56 86 GLY A N 1
ATOM 651 C CA . GLY A 1 86 ? -12.025 -1.327 20.158 1.00 98.56 86 GLY A CA 1
ATOM 652 C C . GLY A 1 86 ? -10.765 -2.055 19.698 1.00 98.56 86 GLY A C 1
ATOM 653 O O . GLY A 1 86 ? -10.438 -3.077 20.299 1.00 98.56 86 GLY A O 1
ATOM 654 N N . ALA A 1 87 ? -10.083 -1.588 18.649 1.00 98.81 87 ALA A N 1
ATOM 655 C CA . ALA A 1 87 ? -8.786 -2.132 18.254 1.00 98.81 87 ALA A CA 1
ATOM 656 C C . ALA A 1 87 ? -7.673 -1.689 19.225 1.00 98.81 87 ALA A C 1
ATOM 658 O O . ALA A 1 87 ? -7.728 -0.619 19.836 1.00 98.81 87 ALA A O 1
ATOM 659 N N . GLU A 1 88 ? -6.638 -2.513 19.345 1.00 98.75 88 GLU A N 1
ATOM 660 C CA . GLU A 1 88 ? -5.472 -2.275 20.192 1.00 98.75 88 GLU A CA 1
ATOM 661 C C . GLU A 1 88 ? -4.315 -1.769 19.329 1.00 98.75 88 GLU A C 1
ATOM 663 O O . GLU A 1 88 ? -3.714 -2.531 18.574 1.00 98.75 88 GLU A O 1
ATOM 668 N N . LEU A 1 89 ? -4.017 -0.469 19.412 1.00 98.62 89 LEU A N 1
ATOM 669 C CA . LEU A 1 89 ? -2.976 0.153 18.593 1.00 98.62 89 LEU A CA 1
ATOM 670 C C . LEU A 1 89 ? -1.689 0.346 19.389 1.00 98.62 89 LEU A C 1
ATOM 672 O O . LEU A 1 89 ? -1.719 0.855 20.517 1.00 98.62 89 LEU A O 1
ATOM 676 N N . ARG A 1 90 ? -0.566 -0.007 18.766 1.00 98.50 90 ARG A N 1
ATOM 677 C CA . ARG A 1 90 ? 0.787 0.263 19.259 1.00 98.50 90 ARG A CA 1
ATOM 678 C C . ARG A 1 90 ? 1.714 0.610 18.112 1.00 98.50 90 ARG A C 1
ATOM 680 O O . ARG A 1 90 ? 1.504 0.147 16.996 1.00 98.50 90 ARG A O 1
ATOM 687 N N . ASP A 1 91 ? 2.751 1.371 18.406 1.00 98.69 91 ASP A N 1
ATOM 688 C CA . ASP A 1 91 ? 3.744 1.720 17.401 1.00 98.69 91 ASP A CA 1
ATOM 689 C C . ASP A 1 91 ? 4.631 0.505 17.105 1.00 98.69 91 ASP A C 1
ATOM 691 O O . ASP A 1 91 ? 4.951 -0.279 18.005 1.00 98.69 91 ASP A O 1
ATOM 695 N N . VAL A 1 92 ? 4.986 0.327 15.833 1.00 98.75 92 VAL A N 1
ATOM 696 C CA . VAL A 1 92 ? 5.865 -0.752 15.371 1.00 98.75 92 VAL A CA 1
ATOM 697 C C . VAL A 1 92 ? 6.903 -0.219 14.395 1.00 98.75 92 VAL A C 1
ATOM 699 O O . VAL A 1 92 ? 6.655 0.721 13.638 1.00 98.75 92 VAL A O 1
ATOM 702 N N . GLU A 1 93 ? 8.059 -0.870 14.391 1.00 98.38 93 GLU A N 1
ATOM 703 C CA . GLU A 1 93 ? 9.187 -0.514 13.541 1.00 98.38 93 GLU A CA 1
ATOM 704 C C . GLU A 1 93 ? 9.320 -1.499 12.377 1.00 98.38 93 GLU A C 1
ATOM 706 O O . GLU A 1 93 ? 9.215 -2.715 12.538 1.00 98.38 93 GLU A O 1
ATOM 711 N N . LEU A 1 94 ? 9.575 -0.956 11.192 1.00 98.56 94 LEU A N 1
ATOM 712 C CA . LEU A 1 94 ? 9.861 -1.679 9.964 1.00 98.56 94 LEU A CA 1
ATOM 713 C C . LEU A 1 94 ? 11.199 -1.164 9.421 1.00 98.56 94 LEU A C 1
ATOM 715 O O . LEU A 1 94 ? 11.689 -0.124 9.853 1.00 98.56 94 LEU A O 1
ATOM 719 N N . PRO A 1 95 ? 11.829 -1.881 8.478 1.00 98.62 95 PRO A N 1
ATOM 720 C CA . PRO A 1 95 ? 12.926 -1.311 7.711 1.00 98.62 95 PRO A CA 1
ATOM 721 C C . PRO A 1 95 ? 12.518 0.035 7.080 1.00 98.62 95 PRO A C 1
ATOM 723 O O . PRO A 1 95 ? 11.356 0.156 6.678 1.00 98.62 95 PRO A O 1
ATOM 726 N N . PRO A 1 96 ? 13.445 0.998 6.931 1.00 98.25 96 PRO A N 1
ATOM 727 C CA . PRO A 1 96 ? 13.127 2.323 6.400 1.00 98.25 96 PRO A CA 1
ATOM 728 C C . PRO A 1 96 ? 12.497 2.272 5.005 1.00 98.25 96 PRO A C 1
ATOM 730 O O . PRO A 1 96 ? 12.867 1.430 4.178 1.00 98.25 96 PRO A O 1
ATOM 733 N N . LEU A 1 97 ? 11.598 3.207 4.689 1.00 97.62 97 LEU A N 1
ATOM 734 C CA . LEU A 1 97 ? 10.934 3.303 3.379 1.00 97.62 97 LEU A CA 1
ATOM 735 C C . LEU A 1 97 ? 11.903 3.319 2.186 1.00 97.62 97 LEU A C 1
ATOM 737 O O . LEU A 1 97 ? 11.567 2.846 1.095 1.00 97.62 97 LEU A O 1
ATOM 741 N N . GLN A 1 98 ? 13.106 3.857 2.372 1.00 97.56 98 GLN A N 1
ATOM 742 C CA . GLN A 1 98 ? 14.157 3.920 1.361 1.00 97.56 98 GLN A CA 1
ATOM 743 C C . GLN A 1 98 ? 14.637 2.521 0.958 1.00 97.56 98 GLN A C 1
ATOM 745 O O . GLN A 1 98 ? 14.832 2.276 -0.231 1.00 97.56 98 GLN A O 1
ATOM 750 N N . ASP A 1 99 ? 14.752 1.585 1.904 1.00 98.25 99 ASP A N 1
ATOM 751 C CA . ASP A 1 99 ? 15.154 0.202 1.621 1.00 98.25 99 ASP A CA 1
ATOM 752 C C . ASP A 1 99 ? 14.086 -0.522 0.795 1.00 98.25 99 ASP A C 1
ATOM 754 O O . ASP A 1 99 ? 14.403 -1.223 -0.172 1.00 98.25 99 ASP A O 1
ATOM 758 N N . TRP A 1 100 ? 12.812 -0.324 1.146 1.00 98.31 100 TRP A N 1
ATOM 759 C CA . TRP A 1 100 ? 11.676 -0.856 0.393 1.00 98.31 100 TRP A CA 1
ATOM 760 C C . TRP A 1 100 ? 11.624 -0.287 -1.020 1.00 98.31 100 TRP A C 1
ATOM 762 O O . TRP A 1 100 ? 11.450 -1.035 -1.981 1.00 98.31 100 TRP A O 1
ATOM 772 N N . THR A 1 101 ? 11.819 1.026 -1.146 1.00 97.69 101 THR A N 1
ATOM 773 C CA . THR A 1 101 ? 11.785 1.726 -2.432 1.00 97.69 101 THR A CA 1
ATOM 774 C C . THR A 1 101 ? 12.943 1.312 -3.323 1.00 97.69 101 THR A C 1
ATOM 776 O O . THR A 1 101 ? 12.715 0.990 -4.484 1.00 97.69 101 THR A O 1
ATOM 779 N N . ALA A 1 102 ? 14.168 1.261 -2.801 1.00 97.12 102 ALA A N 1
ATOM 780 C CA . ALA A 1 102 ? 15.337 0.843 -3.569 1.00 97.12 102 ALA A CA 1
ATOM 781 C C . ALA A 1 102 ? 15.193 -0.604 -4.063 1.00 97.12 102 ALA A C 1
ATOM 783 O O . ALA A 1 102 ? 15.407 -0.882 -5.242 1.00 97.12 102 ALA A O 1
ATOM 784 N N . CYS A 1 103 ? 14.764 -1.512 -3.180 1.00 98.25 103 CYS A N 1
ATOM 785 C CA . CYS A 1 103 ? 14.500 -2.906 -3.527 1.00 98.25 103 CYS A CA 1
ATOM 786 C C . CYS A 1 103 ? 13.405 -3.026 -4.601 1.00 98.25 103 CYS A C 1
ATOM 788 O O . CYS A 1 103 ? 13.620 -3.644 -5.645 1.00 98.25 103 CYS A O 1
ATOM 790 N N . GLY A 1 104 ? 12.250 -2.395 -4.370 1.00 97.69 104 GLY A N 1
ATOM 791 C CA . GLY A 1 104 ? 11.106 -2.434 -5.277 1.00 97.69 104 GLY A CA 1
ATOM 792 C C . GLY A 1 104 ? 11.399 -1.810 -6.640 1.00 97.69 104 GLY A C 1
ATOM 793 O O . GLY A 1 104 ? 11.046 -2.400 -7.655 1.00 97.69 104 GLY A O 1
ATOM 794 N N . MET A 1 105 ? 12.096 -0.672 -6.683 1.00 96.69 105 MET A N 1
ATOM 795 C CA . MET A 1 105 ? 12.491 -0.004 -7.928 1.00 96.69 105 MET A CA 1
ATOM 796 C C . MET A 1 105 ? 13.471 -0.836 -8.749 1.00 96.69 105 MET A C 1
ATOM 798 O O . MET A 1 105 ? 13.281 -0.957 -9.954 1.00 96.69 105 MET A O 1
ATOM 802 N N . LEU A 1 106 ? 14.491 -1.438 -8.126 1.00 97.38 106 LEU A N 1
ATOM 803 C CA . LEU A 1 106 ? 15.448 -2.287 -8.842 1.00 97.38 106 LEU A CA 1
ATOM 804 C C . LEU A 1 106 ? 14.764 -3.503 -9.471 1.00 97.38 106 LEU A C 1
ATOM 806 O O . LEU A 1 106 ? 15.008 -3.805 -10.639 1.00 97.38 106 LEU A O 1
ATOM 810 N N . ILE A 1 107 ? 13.885 -4.171 -8.719 1.00 98.31 107 ILE A N 1
ATOM 811 C CA . ILE A 1 107 ? 13.097 -5.302 -9.225 1.00 98.31 107 ILE A CA 1
ATOM 812 C C . ILE A 1 107 ? 12.181 -4.832 -10.358 1.00 98.31 107 ILE A C 1
ATOM 814 O O . ILE A 1 107 ? 12.231 -5.388 -11.452 1.00 98.31 107 ILE A O 1
ATOM 818 N N . MET A 1 108 ? 11.394 -3.779 -10.121 1.00 97.38 108 MET A N 1
ATOM 819 C CA . MET A 1 108 ? 10.424 -3.258 -11.082 1.00 97.38 108 MET A CA 1
ATOM 820 C C . MET A 1 108 ? 11.087 -2.823 -12.389 1.00 97.38 108 MET A C 1
ATOM 822 O O . MET A 1 108 ? 10.655 -3.266 -13.446 1.00 97.38 108 MET A O 1
ATOM 826 N N . LEU A 1 109 ? 12.152 -2.017 -12.335 1.00 97.00 109 LEU A N 1
ATOM 827 C CA . LEU A 1 109 ? 12.840 -1.524 -13.531 1.00 97.00 109 LEU A CA 1
ATOM 828 C C . LEU A 1 109 ? 13.508 -2.641 -14.326 1.00 97.00 109 LEU A C 1
ATOM 830 O O . LEU A 1 109 ? 13.452 -2.618 -15.553 1.00 97.00 109 LEU A O 1
ATOM 834 N N . SER A 1 110 ? 14.105 -3.622 -13.641 1.00 97.62 110 SER A N 1
ATOM 835 C CA . SER A 1 110 ? 14.699 -4.786 -14.308 1.00 97.62 110 SER A CA 1
ATOM 836 C C . SER A 1 110 ? 13.632 -5.581 -15.062 1.00 97.62 110 SER A C 1
ATOM 838 O O . SER A 1 110 ? 13.820 -5.938 -16.222 1.00 97.62 110 SER A O 1
ATOM 840 N N . GLU A 1 111 ? 12.494 -5.843 -14.415 1.00 97.62 111 GLU A N 1
ATOM 841 C CA . GLU A 1 111 ? 11.438 -6.683 -14.979 1.00 97.62 111 GLU A CA 1
ATOM 842 C C . GLU A 1 111 ? 10.635 -5.966 -16.070 1.00 97.62 111 GLU A C 1
ATOM 844 O O . GLU A 1 111 ? 10.389 -6.553 -17.123 1.00 97.62 111 GLU A O 1
ATOM 849 N N . VAL A 1 112 ? 10.277 -4.692 -15.877 1.00 97.12 112 VAL A N 1
ATOM 850 C CA . VAL A 1 112 ? 9.551 -3.915 -16.895 1.00 97.12 112 VAL A CA 1
ATOM 851 C C . VAL A 1 112 ? 10.422 -3.658 -18.124 1.00 97.12 112 VAL A C 1
ATOM 853 O O . VAL A 1 112 ? 9.937 -3.797 -19.243 1.00 97.12 112 VAL A O 1
ATOM 856 N N . TYR A 1 113 ? 11.719 -3.370 -17.958 1.00 97.62 113 TYR A N 1
ATOM 857 C CA . TYR A 1 113 ? 12.617 -3.263 -19.108 1.00 97.62 113 TYR A CA 1
ATOM 858 C C . TYR A 1 113 ? 12.722 -4.595 -19.849 1.00 97.62 113 TYR A C 1
ATOM 860 O O . TYR A 1 113 ? 12.578 -4.604 -21.064 1.00 97.62 113 TYR A O 1
ATOM 868 N N . ALA A 1 114 ? 12.891 -5.720 -19.146 1.00 97.25 114 ALA A N 1
ATOM 869 C CA . ALA A 1 114 ? 12.972 -7.035 -19.784 1.00 97.25 114 ALA A CA 1
ATOM 870 C C . ALA A 1 114 ? 11.717 -7.382 -20.608 1.00 97.25 114 ALA A C 1
ATOM 872 O O . ALA A 1 114 ? 11.831 -8.004 -21.659 1.00 97.25 114 ALA A O 1
ATOM 873 N N . VAL A 1 115 ? 10.526 -6.959 -20.165 1.00 96.88 115 VAL A N 1
ATOM 874 C CA . VAL A 1 115 ? 9.280 -7.120 -20.935 1.00 96.88 115 VAL A CA 1
ATOM 875 C C . VAL A 1 115 ? 9.262 -6.214 -22.165 1.00 96.88 115 VAL A C 1
ATOM 877 O O . VAL A 1 115 ? 8.847 -6.648 -23.234 1.00 96.88 115 VAL A O 1
ATOM 880 N N . HIS A 1 116 ? 9.700 -4.962 -22.027 1.00 97.44 116 HIS A N 1
ATOM 881 C CA . HIS A 1 116 ? 9.575 -3.944 -23.073 1.00 97.44 116 HIS A CA 1
ATOM 882 C C . HIS A 1 116 ? 10.821 -3.780 -23.964 1.00 97.44 116 HIS A C 1
ATOM 884 O O . HIS A 1 116 ? 10.824 -2.925 -24.851 1.00 97.44 116 HIS A O 1
ATOM 890 N N . GLU A 1 117 ? 11.870 -4.577 -23.746 1.00 97.25 117 GLU A N 1
ATOM 891 C CA . GLU A 1 117 ? 13.210 -4.389 -24.314 1.00 97.25 117 GLU A CA 1
ATOM 892 C C . GLU A 1 117 ? 13.202 -4.275 -25.840 1.00 97.25 117 GLU A C 1
ATOM 894 O O . GLU A 1 117 ? 13.841 -3.380 -26.393 1.00 97.25 117 GLU A O 1
ATOM 899 N N . GLU A 1 118 ? 12.486 -5.172 -26.521 1.00 97.44 118 GLU A N 1
ATOM 900 C CA . GLU A 1 118 ? 12.435 -5.199 -27.983 1.00 97.44 118 GLU A CA 1
ATOM 901 C C . GLU A 1 118 ? 11.869 -3.886 -28.536 1.00 97.44 118 GLU A C 1
ATOM 903 O O . GLU A 1 118 ? 12.548 -3.200 -29.301 1.00 97.44 118 GLU A O 1
ATOM 908 N N . TRP A 1 119 ? 10.684 -3.481 -28.072 1.00 97.38 119 TRP A N 1
ATOM 909 C CA . TRP A 1 119 ? 10.020 -2.256 -28.525 1.00 97.38 119 TRP A CA 1
ATOM 910 C C . TRP A 1 119 ? 10.788 -0.991 -28.149 1.00 97.38 119 TRP A C 1
ATOM 912 O O . TRP A 1 119 ? 10.839 -0.047 -28.931 1.00 97.38 119 TRP A O 1
ATOM 922 N N . LEU A 1 120 ? 11.426 -0.958 -26.977 1.00 96.31 120 LEU A N 1
ATOM 923 C CA . LEU A 1 120 ? 12.260 0.178 -26.578 1.00 96.31 120 LEU A CA 1
ATOM 924 C C . LEU A 1 120 ? 13.516 0.322 -27.446 1.00 96.31 120 LEU A C 1
ATOM 926 O O . LEU A 1 120 ? 14.056 1.422 -27.546 1.00 96.31 120 LEU A O 1
ATOM 930 N N . LYS A 1 121 ? 13.985 -0.758 -28.082 1.00 95.38 121 LYS A N 1
ATOM 931 C CA . LYS A 1 121 ? 15.103 -0.717 -29.034 1.00 95.38 121 LYS A CA 1
ATOM 932 C C . LYS A 1 121 ? 14.654 -0.431 -30.463 1.00 95.38 121 LYS A C 1
ATOM 934 O O . LYS A 1 121 ? 15.376 0.257 -31.179 1.00 95.38 121 LYS A O 1
ATOM 939 N N . SER A 1 122 ? 13.518 -0.979 -30.893 1.00 96.94 122 SER A N 1
ATOM 940 C CA . SER A 1 122 ? 13.063 -0.886 -32.285 1.00 96.94 122 SER A CA 1
ATOM 941 C C . SER A 1 122 ? 12.231 0.355 -32.579 1.00 96.94 122 SER A C 1
ATOM 943 O O . SER A 1 122 ? 12.376 0.927 -33.653 1.00 96.94 122 SER A O 1
ATOM 945 N N . THR A 1 123 ? 11.349 0.735 -31.654 1.00 96.50 123 THR A N 1
ATOM 946 C CA . THR A 1 123 ? 10.342 1.794 -31.827 1.00 96.50 123 THR A CA 1
ATOM 947 C C . THR A 1 123 ? 10.160 2.618 -30.538 1.00 96.50 123 THR A C 1
ATOM 949 O O . THR A 1 123 ? 9.046 2.747 -30.019 1.00 96.50 123 THR A O 1
ATOM 952 N N . PRO A 1 124 ? 11.244 3.173 -29.952 1.00 95.62 124 PRO A N 1
ATOM 953 C CA . PRO A 1 124 ? 11.168 3.953 -28.713 1.00 95.62 124 PRO A CA 1
ATOM 954 C C . PRO A 1 124 ? 10.254 5.185 -28.801 1.00 95.62 124 PRO A C 1
ATOM 956 O O . PRO A 1 124 ? 9.760 5.654 -27.777 1.00 95.62 124 PRO A O 1
ATOM 959 N N . GLU A 1 125 ? 10.049 5.740 -29.991 1.00 96.31 125 GLU A N 1
ATOM 960 C CA . GLU A 1 125 ? 9.194 6.897 -30.265 1.00 96.31 125 GLU A CA 1
ATOM 961 C C . GLU A 1 125 ? 7.697 6.632 -30.066 1.00 96.31 125 GLU A C 1
ATOM 963 O O . GLU A 1 125 ? 6.954 7.585 -29.837 1.00 96.31 125 GLU A O 1
ATOM 968 N N . ASP A 1 126 ? 7.268 5.365 -30.081 1.00 96.88 126 ASP A N 1
ATOM 969 C CA . ASP A 1 126 ? 5.874 4.987 -29.816 1.00 96.88 126 ASP A CA 1
ATOM 970 C C . ASP A 1 126 ? 5.522 5.099 -28.322 1.00 96.88 126 ASP A C 1
ATOM 972 O O . ASP A 1 126 ? 4.349 5.172 -27.947 1.00 96.88 126 ASP A O 1
ATOM 976 N N . TYR A 1 127 ? 6.531 5.138 -27.445 1.00 97.12 127 TYR A N 1
ATOM 977 C CA . TYR A 1 127 ? 6.335 5.326 -26.014 1.00 97.12 127 TYR A CA 1
ATOM 978 C C . TYR A 1 127 ? 6.276 6.803 -25.633 1.00 97.12 127 TYR A C 1
ATOM 980 O O . TYR A 1 127 ? 7.091 7.629 -26.050 1.00 97.12 127 TYR A O 1
ATOM 988 N N . GLY A 1 128 ? 5.370 7.116 -24.704 1.00 96.12 128 GLY A N 1
ATOM 989 C CA . GLY A 1 128 ? 5.377 8.402 -24.018 1.00 96.12 128 GLY A CA 1
ATOM 990 C C . GLY A 1 128 ? 6.716 8.653 -23.314 1.00 96.12 128 GLY A C 1
ATOM 991 O O . GLY A 1 128 ? 7.258 7.769 -22.646 1.00 96.12 128 GLY A O 1
ATOM 992 N N . GLU A 1 129 ? 7.219 9.883 -23.426 1.00 94.06 129 GLU A N 1
ATOM 993 C CA . GLU A 1 129 ? 8.558 10.294 -22.980 1.00 94.06 129 GLU A CA 1
ATOM 994 C C . GLU A 1 129 ? 8.871 9.915 -21.520 1.00 94.06 129 GLU A C 1
ATOM 996 O O . GLU A 1 129 ? 9.977 9.480 -21.207 1.00 94.06 129 GLU A O 1
ATOM 1001 N N . ILE A 1 130 ? 7.893 10.058 -20.615 1.00 93.00 130 ILE A N 1
ATOM 1002 C CA . ILE A 1 130 ? 8.059 9.737 -19.189 1.00 93.00 130 ILE A CA 1
ATOM 1003 C C . ILE A 1 130 ? 8.291 8.237 -18.990 1.00 93.00 130 ILE A C 1
ATOM 1005 O O . ILE A 1 130 ? 9.201 7.854 -18.261 1.00 93.00 130 ILE A O 1
ATOM 1009 N N . PHE A 1 131 ? 7.477 7.385 -19.618 1.00 94.69 131 PHE A N 1
ATOM 1010 C CA . PHE A 1 131 ? 7.613 5.935 -19.481 1.00 94.69 131 PHE A CA 1
ATOM 1011 C C . PHE A 1 131 ? 8.919 5.457 -20.111 1.00 94.69 131 PHE A C 1
ATOM 1013 O O . PHE A 1 131 ? 9.703 4.780 -19.448 1.00 94.69 131 PHE A O 1
ATOM 1020 N N . ARG A 1 132 ? 9.177 5.873 -21.358 1.00 95.38 132 ARG A N 1
ATOM 1021 C CA . ARG A 1 132 ? 10.373 5.501 -22.116 1.00 95.38 132 ARG A CA 1
ATOM 1022 C C . ARG A 1 132 ? 11.643 5.756 -21.312 1.00 95.38 132 ARG A C 1
ATOM 1024 O O . ARG A 1 132 ? 12.426 4.840 -21.094 1.00 95.38 132 ARG A O 1
ATOM 1031 N N . ASP A 1 133 ? 11.826 6.981 -20.831 1.00 93.12 133 ASP A N 1
ATOM 1032 C CA . ASP A 1 133 ? 13.079 7.374 -20.190 1.00 93.12 133 ASP A CA 1
ATOM 1033 C C . ASP A 1 133 ? 13.272 6.705 -18.824 1.00 93.12 133 ASP A C 1
ATOM 1035 O O . ASP A 1 133 ? 14.395 6.346 -18.477 1.00 93.12 133 ASP A O 1
ATOM 1039 N N . ARG A 1 134 ? 12.191 6.477 -18.066 1.00 93.38 134 ARG A N 1
ATOM 1040 C CA . ARG A 1 134 ? 12.267 5.757 -16.786 1.00 93.38 134 ARG A CA 1
ATOM 1041 C C . ARG A 1 134 ? 12.595 4.280 -16.987 1.00 93.38 134 ARG A C 1
ATOM 1043 O O . ARG A 1 134 ? 13.432 3.745 -16.269 1.00 93.38 134 ARG A O 1
ATOM 1050 N N . VAL A 1 135 ? 11.957 3.622 -17.954 1.00 94.56 135 VAL A N 1
ATOM 1051 C CA . VAL A 1 135 ? 12.150 2.185 -18.191 1.00 94.56 135 VAL A CA 1
ATOM 1052 C C . VAL A 1 135 ? 13.490 1.893 -18.864 1.00 94.56 135 VAL A C 1
ATOM 1054 O O . VAL A 1 135 ? 14.121 0.894 -18.529 1.00 94.56 135 VAL A O 1
ATOM 1057 N N . LEU A 1 136 ? 13.992 2.780 -19.732 1.00 94.56 136 LEU A N 1
ATOM 1058 C CA . LEU A 1 136 ? 15.326 2.642 -20.331 1.00 94.56 136 LEU A CA 1
ATOM 1059 C C . LEU A 1 136 ? 16.450 2.569 -19.289 1.00 94.56 136 LEU A C 1
ATOM 1061 O O . LEU A 1 136 ? 17.484 1.965 -19.560 1.00 94.56 136 LEU A O 1
ATOM 1065 N N . MET A 1 137 ? 16.256 3.116 -18.084 1.00 93.75 137 MET A N 1
ATOM 1066 C CA . MET A 1 137 ? 17.218 2.950 -16.987 1.00 93.75 137 MET A CA 1
ATOM 1067 C C . MET A 1 137 ? 17.422 1.476 -16.608 1.00 93.75 137 MET A C 1
ATOM 1069 O O . MET A 1 137 ? 18.523 1.099 -16.211 1.00 93.75 137 MET A O 1
ATOM 1073 N N . GLY A 1 138 ? 16.396 0.633 -16.774 1.00 96.06 138 GLY A N 1
ATOM 1074 C CA . GLY A 1 138 ? 16.475 -0.808 -16.534 1.00 96.06 138 GLY A CA 1
ATOM 1075 C C . GLY A 1 138 ? 17.504 -1.517 -17.419 1.00 96.06 138 GLY A C 1
ATOM 1076 O O . GLY A 1 138 ? 18.075 -2.514 -16.989 1.00 96.06 138 GLY A O 1
ATOM 1077 N N . ALA A 1 139 ? 17.837 -0.959 -18.591 1.00 96.31 139 ALA A N 1
ATOM 1078 C CA . ALA A 1 139 ? 18.871 -1.488 -19.488 1.00 96.31 139 ALA A CA 1
ATOM 1079 C C . ALA A 1 139 ? 20.278 -1.502 -18.866 1.00 96.31 139 ALA A C 1
ATOM 1081 O O . ALA A 1 139 ? 21.156 -2.228 -19.332 1.00 96.31 139 ALA A O 1
ATOM 1082 N N . PHE A 1 140 ? 20.506 -0.678 -17.840 1.00 96.69 140 PHE A N 1
ATOM 1083 C CA . PHE A 1 140 ? 21.799 -0.531 -17.172 1.00 96.69 140 PHE A CA 1
ATOM 1084 C C . PHE A 1 140 ? 21.906 -1.349 -15.881 1.00 96.69 140 PHE A C 1
ATOM 1086 O O . PHE A 1 140 ? 22.971 -1.364 -15.264 1.00 96.69 140 PHE A O 1
ATOM 1093 N N . LEU A 1 141 ? 20.829 -2.024 -15.464 1.00 97.62 141 LEU A N 1
ATOM 1094 C CA . LEU A 1 141 ? 20.832 -2.877 -14.281 1.00 97.62 141 LEU A CA 1
ATOM 1095 C C . LEU A 1 141 ? 21.422 -4.244 -14.627 1.00 97.62 141 LEU A C 1
ATOM 1097 O O . LEU A 1 141 ? 21.011 -4.903 -15.582 1.00 97.62 141 LEU A O 1
ATOM 1101 N N . SER A 1 142 ? 22.405 -4.683 -13.847 1.00 98.06 142 SER A N 1
ATOM 1102 C CA . SER A 1 142 ? 23.047 -5.974 -14.060 1.00 98.06 142 SER A CA 1
ATOM 1103 C C . SER A 1 142 ? 22.237 -7.121 -13.450 1.00 98.06 142 SER A C 1
ATOM 1105 O O . SER A 1 142 ? 21.442 -6.951 -12.524 1.00 98.06 142 SER A O 1
ATOM 1107 N N . ALA A 1 143 ? 22.52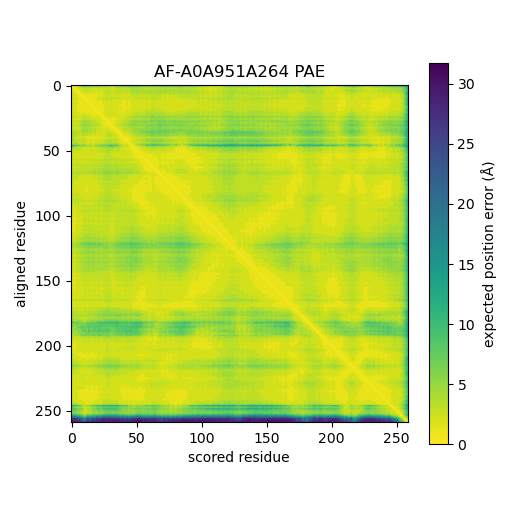2 -8.346 -13.896 1.00 97.94 143 ALA A N 1
ATOM 1108 C CA . ALA A 1 143 ? 21.993 -9.543 -13.244 1.00 97.94 143 ALA A CA 1
ATOM 1109 C C . ALA A 1 143 ? 22.393 -9.625 -11.757 1.00 97.94 143 ALA A C 1
ATOM 1111 O O . ALA A 1 143 ? 21.632 -10.144 -10.940 1.00 97.94 143 ALA A O 1
ATOM 1112 N N . ALA A 1 144 ? 23.572 -9.103 -11.390 1.00 98.44 144 ALA A N 1
ATOM 1113 C CA . ALA A 1 144 ? 24.003 -9.050 -9.998 1.00 98.44 144 ALA A CA 1
ATOM 1114 C C . ALA A 1 144 ? 23.110 -8.107 -9.180 1.00 98.44 144 ALA A C 1
ATOM 1116 O O . ALA A 1 144 ? 22.671 -8.501 -8.100 1.00 98.44 144 ALA A O 1
ATOM 1117 N N . ASP A 1 145 ? 22.775 -6.926 -9.709 1.00 98.38 145 ASP A N 1
ATOM 1118 C CA . ASP A 1 145 ? 21.878 -5.966 -9.049 1.00 98.38 145 ASP A CA 1
ATOM 1119 C C . ASP A 1 145 ? 20.510 -6.592 -8.772 1.00 98.38 145 ASP A C 1
ATOM 1121 O O . ASP A 1 145 ? 20.014 -6.531 -7.646 1.00 98.38 145 ASP A O 1
ATOM 1125 N N . TYR A 1 146 ? 19.946 -7.294 -9.760 1.00 98.38 146 TYR A N 1
ATOM 1126 C CA . TYR A 1 146 ? 18.682 -8.010 -9.589 1.00 98.38 146 TYR A CA 1
ATOM 1127 C C . TYR A 1 146 ? 18.779 -9.115 -8.523 1.00 98.38 146 TYR A C 1
ATOM 1129 O O . TYR A 1 146 ? 17.921 -9.220 -7.645 1.00 98.38 146 TYR A O 1
ATOM 1137 N N . VAL A 1 147 ? 19.852 -9.916 -8.524 1.00 98.56 147 VAL A N 1
ATOM 1138 C CA . VAL A 1 147 ? 20.074 -10.953 -7.497 1.00 98.56 147 VAL A CA 1
ATOM 1139 C C . VAL A 1 147 ? 20.232 -10.341 -6.101 1.00 98.56 147 VAL A C 1
ATOM 1141 O O . VAL A 1 147 ? 19.712 -10.893 -5.126 1.00 98.56 147 VAL A O 1
ATOM 1144 N N . HIS A 1 148 ? 20.925 -9.209 -5.975 1.00 98.50 148 HIS A N 1
ATOM 1145 C CA . HIS A 1 148 ? 21.047 -8.479 -4.714 1.00 98.50 148 HIS A CA 1
ATOM 1146 C C . HIS A 1 148 ? 19.695 -7.936 -4.245 1.00 98.50 148 HIS A C 1
ATOM 1148 O O . HIS A 1 148 ? 19.352 -8.120 -3.075 1.00 98.50 148 HIS A O 1
ATOM 1154 N N . ALA A 1 149 ? 18.889 -7.373 -5.147 1.00 98.50 149 ALA A N 1
ATOM 1155 C CA . ALA A 1 149 ? 17.541 -6.911 -4.834 1.00 98.50 149 ALA A CA 1
ATOM 1156 C C . ALA A 1 149 ? 16.643 -8.064 -4.356 1.00 98.50 149 ALA A C 1
ATOM 1158 O O . ALA A 1 149 ? 15.983 -7.945 -3.328 1.00 98.50 149 ALA A O 1
ATOM 1159 N N . GLN A 1 150 ? 16.697 -9.235 -4.997 1.00 98.56 150 GLN A N 1
ATOM 1160 C CA . GLN A 1 150 ? 15.935 -10.416 -4.569 1.00 98.56 150 GLN A CA 1
ATOM 1161 C C . GLN A 1 150 ? 16.378 -10.953 -3.193 1.00 98.56 150 GLN A C 1
ATOM 1163 O O . GLN A 1 150 ? 15.554 -11.434 -2.411 1.00 98.56 150 GLN A O 1
ATOM 1168 N N . ARG A 1 151 ? 17.670 -10.852 -2.851 1.00 98.62 151 ARG A N 1
ATOM 1169 C CA . ARG A 1 151 ? 18.167 -11.169 -1.497 1.00 98.62 151 ARG A CA 1
ATOM 1170 C C . ARG A 1 151 ? 17.651 -10.164 -0.469 1.00 98.62 151 ARG A C 1
ATOM 1172 O O . ARG A 1 151 ? 17.113 -10.585 0.553 1.00 98.62 151 ARG A O 1
ATOM 1179 N N . LYS A 1 152 ? 17.717 -8.864 -0.775 1.00 98.69 152 LYS A N 1
ATOM 1180 C CA . LYS A 1 152 ? 17.167 -7.804 0.080 1.00 98.69 152 LYS A CA 1
ATOM 1181 C C . LYS A 1 152 ? 15.657 -7.961 0.267 1.00 98.69 152 LYS A C 1
ATOM 1183 O O . LYS A 1 152 ? 15.180 -7.876 1.392 1.00 98.69 152 LYS A O 1
ATOM 1188 N N . ARG A 1 153 ? 14.904 -8.302 -0.787 1.00 98.75 153 ARG A N 1
ATOM 1189 C CA . ARG A 1 153 ? 13.472 -8.646 -0.711 1.00 98.75 153 ARG A CA 1
ATOM 1190 C C . ARG A 1 153 ? 13.211 -9.735 0.323 1.00 98.75 153 ARG A C 1
ATOM 1192 O O . ARG A 1 153 ? 12.280 -9.594 1.106 1.00 98.75 153 ARG A O 1
ATOM 1199 N N . ARG A 1 154 ? 14.032 -10.789 0.379 1.00 98.69 154 ARG A N 1
ATOM 1200 C CA . ARG A 1 154 ? 13.890 -11.860 1.382 1.00 98.69 154 ARG A CA 1
ATOM 1201 C C . ARG A 1 154 ? 14.088 -11.351 2.811 1.00 98.69 154 ARG A C 1
ATOM 1203 O O . ARG A 1 154 ? 13.306 -11.709 3.686 1.00 98.69 154 ARG A O 1
ATOM 1210 N N . GLU A 1 155 ? 15.104 -10.523 3.046 1.00 98.69 155 GLU A N 1
ATOM 1211 C CA . GLU A 1 155 ? 15.358 -9.909 4.360 1.00 98.69 155 GLU A CA 1
ATOM 1212 C C . GLU A 1 155 ? 14.195 -9.016 4.798 1.00 98.69 155 GLU A C 1
ATOM 1214 O O . GLU A 1 155 ? 13.725 -9.108 5.932 1.00 98.69 155 GLU A O 1
ATOM 1219 N N . LEU A 1 156 ? 13.703 -8.196 3.871 1.00 98.75 156 LEU A N 1
ATOM 1220 C CA . LEU A 1 156 ? 12.581 -7.292 4.068 1.00 98.75 156 LEU A CA 1
ATOM 1221 C C . LEU A 1 156 ? 11.274 -8.056 4.349 1.00 98.75 156 LEU A C 1
ATOM 1223 O O . LEU A 1 156 ? 10.586 -7.755 5.322 1.00 98.75 156 LEU A O 1
ATOM 1227 N N . CYS A 1 157 ? 10.971 -9.108 3.580 1.00 98.62 157 CYS A N 1
ATOM 1228 C CA . CYS A 1 157 ? 9.827 -9.990 3.840 1.00 98.62 157 CYS A CA 1
ATOM 1229 C C . CYS A 1 157 ? 9.913 -10.632 5.229 1.00 98.62 157 CYS A C 1
ATOM 1231 O O . CYS A 1 157 ? 8.921 -10.671 5.951 1.00 98.62 157 CYS A O 1
ATOM 1233 N N . ALA A 1 158 ? 11.099 -11.101 5.630 1.00 98.62 158 ALA A N 1
ATOM 1234 C CA . ALA A 1 158 ? 11.303 -11.674 6.957 1.00 98.62 158 ALA A CA 1
ATOM 1235 C C . ALA A 1 158 ? 11.131 -10.631 8.074 1.00 98.62 158 ALA A C 1
ATOM 1237 O O . ALA A 1 158 ? 10.646 -10.970 9.149 1.00 98.62 158 ALA A O 1
ATOM 1238 N N . ALA A 1 159 ? 11.516 -9.372 7.843 1.00 98.50 159 ALA A N 1
ATOM 1239 C CA . ALA A 1 159 ? 11.292 -8.288 8.796 1.00 98.50 159 ALA A CA 1
ATOM 1240 C C . ALA A 1 159 ? 9.804 -7.973 8.974 1.00 98.50 159 ALA A C 1
ATOM 1242 O O . ALA A 1 159 ? 9.340 -7.908 10.109 1.00 98.50 159 ALA A O 1
ATOM 1243 N N . LEU A 1 160 ? 9.052 -7.864 7.874 1.00 98.56 160 LEU A N 1
ATOM 1244 C CA . LEU A 1 160 ? 7.605 -7.658 7.933 1.00 98.56 160 LEU A CA 1
ATOM 1245 C C . LEU A 1 160 ? 6.892 -8.833 8.619 1.00 98.56 160 LEU A C 1
ATOM 1247 O O . LEU A 1 160 ? 6.023 -8.618 9.459 1.00 98.56 160 LEU A O 1
ATOM 1251 N N . ALA A 1 161 ? 7.291 -10.071 8.311 1.00 98.44 161 ALA A N 1
ATOM 1252 C CA . ALA A 1 161 ? 6.715 -11.265 8.925 1.00 98.44 161 ALA A CA 1
ATOM 1253 C C . ALA A 1 161 ? 6.879 -11.278 10.455 1.00 98.44 161 ALA A C 1
ATOM 1255 O O . ALA A 1 161 ? 5.914 -11.576 11.150 1.00 98.44 161 ALA A O 1
ATOM 1256 N N . ARG A 1 162 ? 8.051 -10.883 10.978 1.00 98.50 162 ARG A N 1
ATOM 1257 C CA . ARG A 1 162 ? 8.281 -10.767 12.431 1.00 98.50 162 ARG A CA 1
ATOM 1258 C C . ARG A 1 162 ? 7.336 -9.764 13.090 1.00 98.50 162 ARG A C 1
ATOM 1260 O O . ARG A 1 162 ? 6.820 -10.035 14.164 1.00 98.50 162 ARG A O 1
ATOM 1267 N N . VAL A 1 163 ? 7.062 -8.634 12.439 1.00 98.56 163 VAL A N 1
ATOM 1268 C CA . VAL A 1 163 ? 6.096 -7.655 12.965 1.00 98.56 163 VAL A CA 1
ATOM 1269 C C . VAL A 1 163 ? 4.678 -8.235 12.994 1.00 98.56 163 VAL A C 1
ATOM 1271 O O . VAL A 1 163 ? 3.940 -7.997 13.945 1.00 98.56 163 VAL A O 1
ATOM 1274 N N . PHE A 1 164 ? 4.296 -9.062 12.020 1.00 98.56 164 PHE A N 1
ATOM 1275 C CA . PHE A 1 164 ? 2.991 -9.737 12.035 1.00 98.56 164 PHE A CA 1
ATOM 1276 C C . PHE A 1 164 ? 2.865 -10.879 13.064 1.00 98.56 164 PHE A C 1
ATOM 1278 O O . PHE A 1 164 ? 1.758 -11.337 13.334 1.00 98.56 164 PHE A O 1
ATOM 1285 N N . GLU A 1 165 ? 3.949 -11.328 13.706 1.00 98.12 165 GLU A N 1
ATOM 1286 C CA . GLU A 1 165 ? 3.844 -12.184 14.909 1.00 98.12 165 GLU A CA 1
ATOM 1287 C C . GLU A 1 165 ? 3.252 -11.394 16.093 1.00 98.12 165 GLU A C 1
ATOM 1289 O O . GLU A 1 165 ? 2.618 -11.925 17.011 1.00 98.12 165 GLU A O 1
ATOM 1294 N N . GLU A 1 166 ? 3.434 -10.082 16.042 1.00 98.00 166 GLU A N 1
ATOM 1295 C CA . GLU A 1 166 ? 3.194 -9.134 17.106 1.00 98.00 166 GLU A CA 1
ATOM 1296 C C . GLU A 1 166 ? 1.871 -8.368 16.936 1.00 98.00 166 GLU A C 1
ATOM 1298 O O . GLU A 1 166 ? 1.225 -8.018 17.932 1.00 98.00 166 GLU A O 1
ATOM 1303 N N . VAL A 1 167 ? 1.450 -8.120 15.699 1.00 98.81 167 VAL A N 1
ATOM 1304 C CA . VAL A 1 167 ? 0.209 -7.416 15.352 1.00 98.81 167 VAL A CA 1
ATOM 1305 C C . VAL A 1 167 ? -0.533 -8.144 14.234 1.00 98.81 167 VAL A C 1
ATOM 1307 O O . VAL A 1 167 ? 0.065 -8.878 13.459 1.00 98.81 167 VAL A O 1
ATOM 1310 N N . ASP A 1 168 ? -1.841 -7.935 14.136 1.00 98.81 168 ASP A N 1
ATOM 1311 C CA . ASP A 1 168 ? -2.684 -8.578 13.125 1.00 98.81 168 ASP A CA 1
ATOM 1312 C C . ASP A 1 168 ? -2.743 -7.760 11.826 1.00 98.81 168 ASP A C 1
ATOM 1314 O O . ASP A 1 168 ? -2.868 -8.317 10.739 1.00 98.81 168 ASP A O 1
ATOM 1318 N N . LEU A 1 169 ? -2.652 -6.431 11.937 1.00 98.94 169 LEU A N 1
ATOM 1319 C CA . LEU A 1 169 ? -2.695 -5.484 10.823 1.00 98.94 169 LEU A CA 1
ATOM 1320 C C . LEU A 1 169 ? -1.687 -4.351 11.038 1.00 98.94 169 LEU A C 1
ATOM 1322 O O . LEU A 1 169 ? -1.231 -4.111 12.155 1.00 98.94 169 LEU A O 1
ATOM 1326 N N . LEU A 1 170 ? -1.391 -3.613 9.974 1.00 98.88 170 LEU A N 1
ATOM 1327 C CA . LEU A 1 170 ? -0.605 -2.384 10.000 1.00 98.88 170 LEU A CA 1
ATOM 1328 C C . LEU A 1 170 ? -1.450 -1.188 9.577 1.00 98.88 170 LEU A C 1
ATOM 1330 O O . LEU A 1 170 ? -2.267 -1.314 8.670 1.00 98.88 170 LEU A O 1
ATOM 1334 N N . LEU A 1 171 ? -1.207 -0.037 10.202 1.00 98.88 171 LEU A N 1
ATOM 1335 C CA . LEU A 1 171 ? -1.688 1.280 9.788 1.00 98.88 171 LEU A CA 1
ATOM 1336 C C . LEU A 1 171 ? -0.485 2.146 9.400 1.00 98.88 171 LEU A C 1
ATOM 1338 O O . LEU A 1 171 ? 0.462 2.281 10.177 1.00 98.88 171 LEU A O 1
ATOM 1342 N N . CYS A 1 172 ? -0.522 2.747 8.212 1.00 97.94 172 CYS A N 1
ATOM 1343 C CA . CYS A 1 172 ? 0.523 3.652 7.735 1.00 97.94 172 CYS A CA 1
ATOM 1344 C C . CYS A 1 172 ? -0.015 4.701 6.750 1.00 97.94 172 CYS A C 1
ATOM 1346 O O . CYS A 1 172 ? -1.162 4.642 6.295 1.00 97.94 172 CYS A O 1
ATOM 1348 N N . ALA A 1 173 ? 0.828 5.681 6.416 1.00 97.25 173 ALA A N 1
ATOM 1349 C CA . ALA A 1 173 ? 0.556 6.623 5.335 1.00 97.25 173 ALA A CA 1
ATOM 1350 C C . ALA A 1 173 ? 0.450 5.896 3.984 1.00 97.25 173 ALA A C 1
ATOM 1352 O O . ALA A 1 173 ? 1.061 4.849 3.790 1.00 97.25 173 ALA A O 1
ATOM 1353 N N . ILE A 1 174 ? -0.290 6.485 3.042 1.00 96.44 174 ILE A N 1
ATOM 1354 C CA . ILE A 1 174 ? -0.313 6.063 1.627 1.00 96.44 174 ILE A CA 1
ATOM 1355 C C . ILE A 1 174 ? 0.089 7.191 0.679 1.00 96.44 174 ILE A C 1
ATOM 1357 O O . ILE A 1 174 ? 0.645 6.956 -0.392 1.00 96.44 174 ILE A O 1
ATOM 1361 N N . THR A 1 175 ? -0.161 8.432 1.084 1.00 93.50 175 THR A N 1
ATOM 1362 C CA . THR A 1 175 ? 0.181 9.642 0.343 1.00 93.50 175 THR A CA 1
ATOM 1363 C C . THR A 1 175 ? 0.728 10.682 1.310 1.00 93.50 175 THR A C 1
ATOM 1365 O O . THR A 1 175 ? 0.252 10.749 2.444 1.00 93.50 175 THR A O 1
ATOM 1368 N N . PRO A 1 176 ? 1.671 11.536 0.879 1.00 92.75 176 PRO A N 1
ATOM 1369 C CA . PRO A 1 176 ? 2.258 12.543 1.757 1.00 92.75 176 PRO A CA 1
ATOM 1370 C C . PRO A 1 176 ? 1.359 13.750 2.035 1.00 92.75 176 PRO A C 1
ATOM 1372 O O . PRO A 1 176 ? 1.741 14.627 2.799 1.00 92.75 176 PRO A O 1
ATOM 1375 N N . GLY A 1 177 ? 0.198 13.821 1.392 1.00 94.94 177 GLY A N 1
ATOM 1376 C CA . GLY A 1 177 ? -0.683 14.974 1.440 1.00 94.94 177 GLY A CA 1
ATOM 1377 C C . GLY A 1 177 ? -1.796 14.867 0.412 1.00 94.94 177 GLY A C 1
ATOM 1378 O O . GLY A 1 177 ? -2.045 13.791 -0.145 1.00 94.94 177 GLY A O 1
ATOM 1379 N N . GLY A 1 178 ? -2.439 16.002 0.145 1.00 94.44 178 GLY A N 1
ATOM 1380 C CA . GLY A 1 178 ? -3.397 16.137 -0.953 1.00 94.44 178 GLY A CA 1
ATOM 1381 C C . GLY A 1 178 ? -2.750 15.946 -2.331 1.00 94.44 178 GLY A C 1
ATOM 1382 O O . GLY A 1 178 ? -1.527 15.933 -2.481 1.00 94.44 178 GLY A O 1
ATOM 1383 N N . ALA A 1 179 ? -3.586 15.800 -3.360 1.00 94.75 179 ALA A N 1
ATOM 1384 C CA . ALA A 1 179 ? -3.105 15.660 -4.732 1.00 94.75 179 ALA A CA 1
ATOM 1385 C C . ALA A 1 179 ? -2.284 16.896 -5.169 1.00 94.75 179 ALA A C 1
ATOM 1387 O O . ALA A 1 179 ? -2.770 18.020 -5.016 1.00 94.75 179 ALA A O 1
ATOM 1388 N N . PRO A 1 180 ? -1.069 16.718 -5.725 1.00 92.94 180 PRO A N 1
ATOM 1389 C CA . PRO A 1 180 ? -0.281 17.837 -6.225 1.00 92.94 180 PRO A CA 1
ATOM 1390 C C . PRO A 1 180 ? -0.892 18.410 -7.518 1.00 92.94 180 PRO A C 1
ATOM 1392 O O . PRO A 1 180 ? -1.546 17.675 -8.268 1.00 92.94 180 PRO A O 1
ATOM 1395 N N . PRO A 1 181 ? -0.649 19.692 -7.835 1.00 92.81 181 PRO A N 1
ATOM 1396 C CA . PRO A 1 181 ? -0.996 20.261 -9.133 1.00 92.81 181 PRO A CA 1
ATOM 1397 C C . PRO A 1 181 ? -0.301 19.520 -10.283 1.00 92.81 181 PRO A C 1
ATOM 1399 O O . PRO A 1 181 ? 0.864 19.140 -10.181 1.00 92.81 181 PRO A O 1
ATOM 1402 N N . ILE A 1 182 ? -0.993 19.370 -11.419 1.00 89.56 182 ILE A N 1
ATOM 1403 C CA . ILE A 1 182 ? -0.491 18.618 -12.588 1.00 89.56 182 ILE A CA 1
ATOM 1404 C C . ILE A 1 182 ? 0.878 19.136 -13.064 1.00 89.56 182 ILE A C 1
ATOM 1406 O O . ILE A 1 182 ? 1.740 18.341 -13.425 1.00 89.56 182 ILE A O 1
ATOM 1410 N N . GLY A 1 183 ? 1.092 20.456 -13.040 1.00 89.81 183 GLY A N 1
ATOM 1411 C CA . GLY A 1 183 ? 2.334 21.086 -13.505 1.00 89.81 183 GLY A CA 1
ATOM 1412 C C . GLY A 1 183 ? 3.525 20.973 -12.548 1.00 89.81 183 GLY A C 1
ATOM 1413 O O . GLY A 1 183 ? 4.640 21.293 -12.946 1.00 89.81 183 GLY A O 1
ATOM 1414 N N . GLU A 1 184 ? 3.312 20.527 -11.308 1.00 89.12 184 GLU A N 1
ATOM 1415 C CA . GLU A 1 184 ? 4.367 20.419 -10.288 1.00 89.12 184 GLU A CA 1
ATOM 1416 C C . GLU A 1 184 ? 4.947 19.001 -10.186 1.00 89.12 184 GLU A C 1
ATOM 1418 O O . GLU A 1 184 ? 5.950 18.776 -9.509 1.00 89.12 184 GLU A O 1
ATOM 1423 N N . VAL A 1 185 ? 4.349 18.026 -10.877 1.00 87.75 185 VAL A N 1
ATOM 1424 C CA . VAL A 1 185 ? 4.843 16.648 -10.892 1.00 87.75 185 VAL A CA 1
ATOM 1425 C C . VAL A 1 185 ? 5.971 16.522 -11.909 1.00 87.75 185 VAL A C 1
ATOM 1427 O O . VAL A 1 185 ? 5.755 16.542 -13.121 1.00 87.75 185 VAL A O 1
ATOM 1430 N N . THR A 1 186 ? 7.196 16.348 -11.418 1.00 90.31 186 THR A N 1
ATOM 1431 C CA . THR A 1 186 ? 8.365 16.177 -12.282 1.00 90.31 186 THR A CA 1
ATOM 1432 C C . THR A 1 186 ? 8.337 14.826 -13.004 1.00 90.31 186 THR A C 1
ATOM 1434 O O . THR A 1 186 ? 7.793 13.818 -12.525 1.00 90.31 186 THR A O 1
ATOM 1437 N N . LYS A 1 187 ? 9.030 14.767 -14.147 1.00 87.94 187 LYS A N 1
ATOM 1438 C CA . LYS A 1 187 ? 9.254 13.524 -14.896 1.00 87.94 187 LYS A CA 1
ATOM 1439 C C . LYS A 1 187 ? 9.948 12.447 -14.067 1.00 87.94 187 LYS A C 1
ATOM 1441 O O . LYS A 1 187 ? 9.702 11.276 -14.325 1.00 87.94 187 LYS A O 1
ATOM 1446 N N . MET A 1 188 ? 10.744 12.796 -13.058 1.00 89.31 188 MET A N 1
ATOM 1447 C CA . MET A 1 188 ? 11.466 11.837 -12.209 1.00 89.31 188 MET A CA 1
ATOM 1448 C C . MET A 1 188 ? 10.896 11.722 -10.792 1.00 89.31 188 MET A C 1
ATOM 1450 O O . MET A 1 188 ? 11.474 11.031 -9.964 1.00 89.31 188 MET A O 1
ATOM 1454 N N . SER A 1 189 ? 9.713 12.284 -10.537 1.00 86.06 189 SER A N 1
ATOM 1455 C CA . SER A 1 189 ? 9.051 12.314 -9.222 1.00 86.06 189 SER A CA 1
ATOM 1456 C C . SER A 1 189 ? 8.949 10.963 -8.507 1.00 86.06 189 SER A C 1
ATOM 1458 O O . SER A 1 189 ? 8.995 10.912 -7.281 1.00 86.06 189 SER A O 1
ATOM 1460 N N . SER A 1 190 ? 8.843 9.850 -9.242 1.00 84.19 190 SER A N 1
ATOM 1461 C CA . SER A 1 190 ? 8.827 8.501 -8.654 1.00 84.19 190 SER A CA 1
ATOM 1462 C C . SER A 1 190 ? 10.171 8.069 -8.047 1.00 84.19 190 SER A C 1
ATOM 1464 O O . SER A 1 190 ? 10.186 7.142 -7.250 1.00 84.19 190 SER A O 1
ATOM 1466 N N . PHE A 1 191 ? 11.276 8.727 -8.405 1.00 88.69 191 PHE A N 1
ATOM 1467 C CA . PHE A 1 191 ? 12.630 8.481 -7.891 1.00 88.69 191 PHE A CA 1
ATOM 1468 C C . PHE A 1 191 ? 13.061 9.487 -6.821 1.00 88.69 191 PHE A C 1
ATOM 1470 O O . PHE A 1 191 ? 14.034 9.254 -6.112 1.00 88.69 191 PHE A O 1
ATOM 1477 N N . GLU A 1 192 ? 12.361 10.616 -6.717 1.00 89.62 192 GLU A N 1
ATOM 1478 C CA . GLU A 1 192 ? 12.722 11.724 -5.825 1.00 89.62 192 GLU A CA 1
ATOM 1479 C C . GLU A 1 192 ? 12.263 11.497 -4.379 1.00 89.62 192 GLU A C 1
ATOM 1481 O O . GLU A 1 192 ? 12.769 12.134 -3.458 1.00 89.62 192 GLU A O 1
ATOM 1486 N N . ARG A 1 193 ? 11.303 10.591 -4.168 1.00 90.81 193 ARG A N 1
ATOM 1487 C CA . ARG A 1 193 ? 10.734 10.282 -2.855 1.00 90.81 193 ARG A CA 1
ATOM 1488 C C . ARG A 1 193 ? 10.486 8.786 -2.696 1.00 90.81 193 ARG A C 1
ATOM 1490 O O . ARG A 1 193 ? 10.171 8.120 -3.685 1.00 90.81 193 ARG A O 1
ATOM 1497 N N . PRO A 1 194 ? 10.589 8.253 -1.470 1.00 94.44 194 PRO A N 1
ATOM 1498 C CA . PRO A 1 194 ? 10.216 6.874 -1.224 1.00 94.44 194 PRO A CA 1
ATOM 1499 C C . PRO A 1 194 ? 8.712 6.649 -1.440 1.00 94.44 194 PRO A C 1
ATOM 1501 O O . PRO A 1 194 ? 7.901 7.565 -1.290 1.00 94.44 194 PRO A O 1
ATOM 1504 N N . SER A 1 195 ? 8.333 5.415 -1.777 1.00 95.81 195 SER A N 1
ATOM 1505 C CA . SER A 1 195 ? 6.926 5.022 -1.877 1.00 95.81 195 SER A CA 1
ATOM 1506 C C . SER A 1 195 ? 6.446 4.370 -0.591 1.00 95.81 195 SER A C 1
ATOM 1508 O O . SER A 1 195 ? 7.016 3.374 -0.144 1.00 95.81 195 SER A O 1
ATOM 1510 N N . PHE A 1 196 ? 5.314 4.847 -0.082 1.00 97.44 196 PHE A N 1
ATOM 1511 C CA . PHE A 1 196 ? 4.590 4.199 1.007 1.00 97.44 196 PHE A CA 1
ATOM 1512 C C . PHE A 1 196 ? 3.972 2.847 0.610 1.00 97.44 196 PHE A C 1
ATOM 1514 O O . PHE A 1 196 ? 3.688 2.034 1.482 1.00 97.44 196 PHE A O 1
ATOM 1521 N N . SER A 1 197 ? 3.788 2.569 -0.689 1.00 96.62 197 SER A N 1
ATOM 1522 C CA . SER A 1 197 ? 3.179 1.315 -1.161 1.00 96.62 197 SER A CA 1
ATOM 1523 C C . SER A 1 197 ? 4.186 0.183 -1.379 1.00 96.62 197 SER A C 1
ATOM 1525 O O . SER A 1 197 ? 3.811 -0.990 -1.314 1.00 96.62 197 SER A O 1
ATOM 1527 N N . PHE A 1 198 ? 5.467 0.508 -1.618 1.00 97.50 198 PHE A N 1
ATOM 1528 C CA . PHE A 1 198 ? 6.488 -0.499 -1.920 1.00 97.50 198 PHE A CA 1
ATOM 1529 C C . PHE A 1 198 ? 6.642 -1.589 -0.855 1.00 97.50 198 PHE A C 1
ATOM 1531 O O . PHE A 1 198 ? 6.854 -2.729 -1.272 1.00 97.50 198 PHE A O 1
ATOM 1538 N N . PRO A 1 199 ? 6.496 -1.330 0.462 1.00 98.31 199 PRO A N 1
ATOM 1539 C CA . PRO A 1 199 ? 6.487 -2.401 1.455 1.00 98.31 199 PRO A CA 1
ATOM 1540 C C . PRO A 1 199 ? 5.537 -3.549 1.090 1.00 98.31 199 PRO A C 1
ATOM 1542 O O . PRO A 1 199 ? 5.913 -4.720 1.158 1.00 98.31 199 PRO A O 1
ATOM 1545 N N . PHE A 1 200 ? 4.339 -3.230 0.600 1.00 98.00 200 PHE A N 1
ATOM 1546 C CA . PHE A 1 200 ? 3.297 -4.211 0.291 1.00 98.00 200 PHE A CA 1
ATOM 1547 C C . PHE A 1 200 ? 3.450 -4.813 -1.110 1.00 98.00 200 PHE A C 1
ATOM 1549 O O . PHE A 1 200 ? 3.210 -6.003 -1.287 1.00 98.00 200 PHE A O 1
ATOM 1556 N N . ASN A 1 201 ? 3.976 -4.061 -2.085 1.00 97.56 201 ASN A N 1
ATOM 1557 C CA . ASN A 1 201 ? 4.340 -4.620 -3.395 1.00 97.56 201 ASN A CA 1
ATOM 1558 C C . ASN A 1 201 ? 5.505 -5.621 -3.288 1.00 97.56 201 ASN A C 1
ATOM 1560 O O . ASN A 1 201 ? 5.455 -6.711 -3.853 1.00 97.56 201 ASN A O 1
ATOM 1564 N N . VAL A 1 202 ? 6.555 -5.263 -2.540 1.00 98.06 202 VAL A N 1
ATOM 1565 C CA . VAL A 1 202 ? 7.755 -6.094 -2.348 1.00 98.06 202 VAL A CA 1
ATOM 1566 C C . VAL A 1 202 ? 7.410 -7.378 -1.599 1.00 98.06 202 VAL A C 1
ATOM 1568 O O . VAL A 1 202 ? 7.938 -8.442 -1.926 1.00 98.06 202 VAL A O 1
ATOM 1571 N N . THR A 1 203 ? 6.518 -7.311 -0.614 1.00 97.25 203 THR A N 1
ATOM 1572 C CA . THR A 1 203 ? 6.139 -8.489 0.179 1.00 97.25 203 THR A CA 1
ATOM 1573 C C . THR A 1 203 ? 4.972 -9.289 -0.392 1.00 97.25 203 THR A C 1
ATOM 1575 O O . THR A 1 203 ? 4.822 -10.451 -0.027 1.00 97.25 203 THR A O 1
ATOM 1578 N N . GLY A 1 204 ? 4.166 -8.709 -1.287 1.00 96.31 204 GLY A N 1
ATOM 1579 C CA . GLY A 1 204 ? 2.899 -9.302 -1.730 1.00 96.31 204 GLY A CA 1
ATOM 1580 C C . GLY A 1 204 ? 1.817 -9.294 -0.642 1.00 96.31 204 GLY A C 1
ATOM 1581 O O . GLY A 1 204 ? 0.840 -10.032 -0.736 1.00 96.31 204 GLY A O 1
ATOM 1582 N N . ALA A 1 205 ? 2.003 -8.509 0.421 1.00 97.62 205 ALA A N 1
ATOM 1583 C CA . ALA A 1 205 ? 1.032 -8.384 1.498 1.00 97.62 205 ALA A CA 1
ATOM 1584 C C . ALA A 1 205 ? -0.207 -7.593 1.025 1.00 97.62 205 ALA A C 1
ATOM 1586 O O . ALA A 1 205 ? -0.051 -6.566 0.355 1.00 97.62 205 ALA A O 1
ATOM 1587 N N . PRO A 1 206 ? -1.433 -8.026 1.372 1.00 98.12 206 PRO A N 1
ATOM 1588 C CA . PRO A 1 206 ? -2.646 -7.306 1.012 1.00 98.12 206 PRO A CA 1
ATOM 1589 C C . PRO A 1 206 ? -2.697 -5.957 1.730 1.00 98.12 206 PRO A C 1
ATOM 1591 O O . PRO A 1 206 ? -2.461 -5.869 2.938 1.00 98.12 206 PRO A O 1
ATOM 1594 N N . ALA A 1 207 ? -3.044 -4.908 0.989 1.00 98.50 207 ALA A N 1
ATOM 1595 C CA . ALA A 1 207 ? -3.170 -3.558 1.515 1.00 98.50 207 ALA A CA 1
ATOM 1596 C C . ALA A 1 207 ? -4.368 -2.828 0.899 1.00 98.50 207 ALA A C 1
ATOM 1598 O O . ALA A 1 207 ? -4.660 -2.960 -0.287 1.00 98.50 207 ALA A O 1
ATOM 1599 N N . LEU A 1 208 ? -5.044 -2.024 1.714 1.00 98.69 208 LEU A N 1
ATOM 1600 C CA . LEU A 1 208 ? -6.227 -1.252 1.362 1.00 98.69 208 LEU A CA 1
ATOM 1601 C C . LEU A 1 208 ? -5.985 0.220 1.677 1.00 98.69 208 LEU A C 1
ATOM 1603 O O . LEU A 1 208 ? -5.738 0.584 2.826 1.00 98.69 208 LEU A O 1
ATOM 1607 N N . ALA A 1 209 ? -6.093 1.066 0.656 1.00 98.38 209 ALA A N 1
ATOM 1608 C CA . ALA A 1 209 ? -6.135 2.509 0.833 1.00 98.38 209 ALA A CA 1
ATOM 1609 C C . ALA A 1 209 ? -7.556 2.945 1.223 1.00 98.38 209 ALA A C 1
ATOM 1611 O O . ALA A 1 209 ? -8.536 2.577 0.576 1.00 98.38 209 ALA A O 1
ATOM 1612 N N . LEU A 1 210 ? -7.661 3.748 2.276 1.00 97.56 210 LEU A N 1
ATOM 1613 C CA . LEU A 1 210 ? -8.905 4.278 2.820 1.00 97.56 210 LEU A CA 1
ATOM 1614 C C . LEU A 1 210 ? -8.848 5.800 2.815 1.00 97.56 210 LEU A C 1
ATOM 1616 O O . LEU A 1 210 ? -7.814 6.395 3.109 1.00 97.56 210 LEU A O 1
ATOM 1620 N N . ARG A 1 211 ? -9.978 6.443 2.527 1.00 97.38 211 ARG A N 1
ATOM 1621 C CA . ARG A 1 211 ? -10.108 7.897 2.686 1.00 97.38 211 ARG A CA 1
ATOM 1622 C C . ARG A 1 211 ? -10.106 8.244 4.165 1.00 97.38 211 ARG A C 1
ATOM 1624 O O . ARG A 1 211 ? -10.892 7.664 4.903 1.00 97.38 211 ARG A O 1
ATOM 1631 N N . ALA A 1 212 ? -9.290 9.212 4.560 1.00 96.81 212 ALA A N 1
ATOM 1632 C CA . ALA A 1 212 ? -9.074 9.578 5.960 1.00 96.81 212 ALA A CA 1
ATOM 1633 C C . ALA A 1 212 ? -9.359 11.053 6.272 1.00 96.81 212 ALA A C 1
ATOM 1635 O O . ALA A 1 212 ? -9.040 11.539 7.351 1.00 96.81 212 ALA A O 1
ATOM 1636 N N . GLY A 1 213 ? -9.955 11.778 5.326 1.00 95.50 213 GLY A N 1
ATOM 1637 C CA . GLY A 1 213 ? -10.306 13.180 5.501 1.00 95.50 213 GLY A CA 1
ATOM 1638 C C . GLY A 1 213 ? -10.047 13.996 4.248 1.00 95.50 213 GLY A C 1
ATOM 1639 O O . GLY A 1 213 ? -9.934 13.462 3.142 1.00 95.50 213 GLY A O 1
ATOM 1640 N N . PHE A 1 214 ? -9.977 15.308 4.443 1.00 95.62 214 PHE A N 1
ATOM 1641 C CA . PHE A 1 214 ? -9.688 16.285 3.404 1.00 95.62 214 PHE A CA 1
ATOM 1642 C C . PHE A 1 214 ? -8.772 17.362 3.979 1.00 95.62 214 PHE A C 1
ATOM 1644 O O . PHE A 1 214 ? -8.911 17.715 5.150 1.00 95.62 214 PHE A O 1
ATOM 1651 N N . ASN A 1 215 ? -7.864 17.894 3.166 1.00 94.88 215 ASN A N 1
ATOM 1652 C CA . ASN A 1 215 ? -7.072 19.056 3.562 1.00 94.88 215 ASN A CA 1
ATOM 1653 C C . ASN A 1 215 ? -7.892 20.359 3.453 1.00 94.88 215 ASN A C 1
ATOM 1655 O O . ASN A 1 215 ? -9.055 20.352 3.040 1.00 94.88 215 ASN A O 1
ATOM 1659 N N . GLU A 1 216 ? -7.278 21.490 3.804 1.00 93.56 216 GLU A N 1
ATOM 1660 C CA . GLU A 1 216 ? -7.918 22.817 3.769 1.00 93.56 216 GLU A CA 1
ATOM 1661 C C . GLU A 1 216 ? -8.398 23.219 2.365 1.00 93.56 216 GLU A C 1
ATOM 1663 O O . GLU A 1 216 ? -9.427 23.875 2.227 1.00 93.56 216 GLU A O 1
ATOM 1668 N N . ALA A 1 217 ? -7.710 22.753 1.318 1.00 92.56 217 ALA A N 1
ATOM 1669 C CA . ALA A 1 217 ? -8.106 22.940 -0.079 1.00 92.56 217 ALA A CA 1
ATOM 1670 C C . ALA A 1 217 ? -9.233 21.984 -0.528 1.00 92.56 217 ALA A C 1
ATOM 1672 O O . ALA A 1 217 ? -9.630 21.981 -1.692 1.00 92.56 217 ALA A O 1
ATOM 1673 N N . GLY A 1 218 ? -9.749 21.143 0.372 1.00 93.19 218 GLY A N 1
ATOM 1674 C CA . GLY A 1 218 ? -10.806 20.182 0.082 1.00 93.19 218 GLY A CA 1
ATOM 1675 C C . GLY A 1 218 ? -10.348 18.948 -0.697 1.00 93.19 218 GLY A C 1
ATOM 1676 O O . GLY A 1 218 ? -11.210 18.184 -1.138 1.00 93.19 218 GLY A O 1
ATOM 1677 N N . LEU A 1 219 ? -9.037 18.724 -0.843 1.00 94.81 219 LEU A N 1
ATOM 1678 C CA . LEU A 1 219 ? -8.473 17.552 -1.514 1.00 94.81 219 LEU A CA 1
ATOM 1679 C C . LEU A 1 219 ? -8.521 16.326 -0.591 1.00 94.81 219 LEU A C 1
ATOM 1681 O O . LEU A 1 219 ? -8.221 16.466 0.597 1.00 94.81 219 LEU A O 1
ATOM 1685 N N . PRO A 1 220 ? -8.883 15.133 -1.099 1.00 95.81 220 PRO A N 1
ATOM 1686 C CA . PRO A 1 220 ? -8.925 13.917 -0.292 1.00 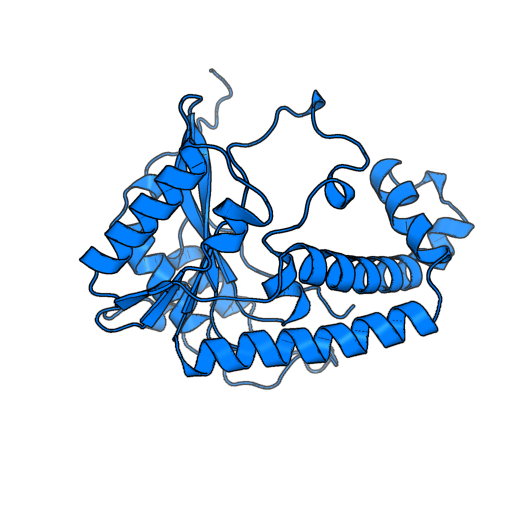95.81 220 PRO A CA 1
ATOM 1687 C C . PRO A 1 220 ? -7.554 13.551 0.283 1.00 95.81 220 PRO A C 1
ATOM 1689 O O . PRO A 1 220 ? -6.541 13.647 -0.407 1.00 95.81 220 PRO A O 1
ATOM 1692 N N . LEU A 1 221 ? -7.557 13.065 1.522 1.00 97.38 221 LEU A N 1
ATOM 1693 C CA . LEU A 1 221 ? -6.414 12.446 2.192 1.00 97.38 221 LEU A CA 1
ATOM 1694 C C . LEU A 1 221 ? -6.678 10.954 2.388 1.00 97.38 221 LEU A C 1
ATOM 1696 O O . LEU A 1 221 ? -7.837 10.527 2.469 1.00 97.38 221 LEU A O 1
ATOM 1700 N N . GLY A 1 222 ? -5.612 10.161 2.489 1.00 97.06 222 GLY A N 1
ATOM 1701 C CA . GLY A 1 222 ? -5.715 8.717 2.648 1.00 97.06 222 GLY A CA 1
ATOM 1702 C C . GLY A 1 222 ? -4.795 8.142 3.716 1.00 97.06 222 GLY A C 1
ATOM 1703 O O . GLY A 1 222 ? -3.731 8.684 4.005 1.00 97.06 222 GLY A O 1
ATOM 1704 N N . VAL A 1 223 ? -5.208 6.995 4.246 1.00 98.06 223 VAL A N 1
ATOM 1705 C CA . VAL A 1 223 ? -4.397 6.081 5.062 1.00 98.06 223 VAL A CA 1
ATOM 1706 C C . VAL A 1 223 ? -4.414 4.698 4.428 1.00 98.06 223 VAL A C 1
ATOM 1708 O O . VAL A 1 223 ? -5.269 4.407 3.590 1.00 98.06 223 VAL A O 1
ATOM 1711 N N . GLN A 1 224 ? -3.491 3.834 4.825 1.00 98.25 224 GLN A N 1
ATOM 1712 C CA . GLN A 1 224 ? -3.441 2.454 4.368 1.00 98.25 224 GLN A CA 1
ATOM 1713 C C . GLN A 1 224 ? -3.486 1.488 5.543 1.00 98.25 224 GLN A C 1
ATOM 1715 O O . GLN A 1 224 ? -2.787 1.669 6.538 1.00 98.25 224 GLN A O 1
ATOM 1720 N N . ILE A 1 225 ? -4.318 0.455 5.393 1.00 98.62 225 ILE A N 1
ATOM 1721 C CA . ILE A 1 225 ? -4.334 -0.722 6.257 1.00 98.62 225 ILE A CA 1
ATOM 1722 C C . ILE A 1 225 ? -3.772 -1.899 5.477 1.00 98.62 225 ILE A C 1
ATOM 1724 O O . ILE A 1 225 ? -4.211 -2.151 4.358 1.00 98.62 225 ILE A O 1
ATOM 1728 N N . ALA A 1 226 ? -2.840 -2.634 6.065 1.00 98.75 226 ALA A N 1
ATOM 1729 C CA . ALA A 1 226 ? -2.269 -3.829 5.459 1.00 98.75 226 ALA A CA 1
ATOM 1730 C C . ALA A 1 226 ? -2.287 -5.015 6.419 1.00 98.75 226 ALA A C 1
ATOM 1732 O O . ALA A 1 226 ? -2.310 -4.835 7.635 1.00 98.75 226 ALA A O 1
ATOM 1733 N N . GLY A 1 227 ? -2.285 -6.226 5.874 1.00 98.62 227 GLY A N 1
ATOM 1734 C CA . GLY A 1 227 ? -2.300 -7.467 6.646 1.00 98.62 227 GLY A CA 1
ATOM 1735 C C . GLY A 1 227 ? -1.225 -8.450 6.189 1.00 98.62 227 GLY A C 1
ATOM 1736 O O . GLY A 1 227 ? -0.545 -8.198 5.193 1.00 98.62 227 GLY A O 1
ATOM 1737 N N . PRO A 1 228 ? -1.053 -9.575 6.900 1.00 98.06 228 PRO A N 1
ATOM 1738 C CA . PRO A 1 228 ? -0.162 -10.640 6.460 1.00 98.06 228 PRO A CA 1
ATOM 1739 C C . PRO A 1 228 ? -0.663 -11.286 5.152 1.00 98.06 228 PRO A C 1
ATOM 1741 O O . PRO A 1 228 ? -1.799 -11.051 4.734 1.00 98.06 228 PRO A O 1
ATOM 1744 N N . PRO A 1 229 ? 0.154 -12.111 4.472 1.00 96.19 229 PRO A N 1
ATOM 1745 C CA . PRO A 1 229 ? -0.267 -12.789 3.246 1.00 96.19 229 PRO A CA 1
ATOM 1746 C C . PRO A 1 229 ? -1.631 -13.485 3.389 1.00 96.19 229 PRO A C 1
ATOM 1748 O O . PRO A 1 229 ? -1.860 -14.210 4.357 1.00 96.19 229 PRO A O 1
ATOM 1751 N N . PHE A 1 230 ? -2.518 -13.268 2.411 1.00 95.94 230 PHE A N 1
ATOM 1752 C CA . PHE A 1 230 ? -3.896 -13.792 2.358 1.00 95.94 230 PHE A CA 1
ATOM 1753 C C . PHE A 1 230 ? -4.862 -13.277 3.449 1.00 95.94 230 PHE A C 1
ATOM 1755 O O . PHE A 1 230 ? -5.949 -13.829 3.638 1.00 95.94 230 PHE A O 1
ATOM 1762 N N . ALA A 1 231 ? -4.505 -12.203 4.159 1.00 97.31 231 ALA A N 1
ATOM 1763 C CA . ALA A 1 231 ? -5.341 -11.551 5.170 1.00 97.31 231 ALA A CA 1
ATOM 1764 C C . ALA A 1 231 ? -6.357 -10.537 4.613 1.00 97.31 231 ALA A C 1
ATOM 1766 O O . ALA A 1 231 ? -6.857 -9.689 5.355 1.00 97.31 231 ALA A O 1
ATOM 1767 N N . ASP A 1 232 ? -6.701 -10.605 3.328 1.00 98.00 232 ASP A N 1
ATOM 1768 C CA . ASP A 1 232 ? -7.615 -9.680 2.646 1.00 98.00 232 ASP A CA 1
ATOM 1769 C C . ASP A 1 232 ? -8.929 -9.475 3.413 1.00 98.00 232 ASP A C 1
ATOM 1771 O O . ASP A 1 232 ? -9.416 -8.358 3.550 1.00 98.00 232 ASP A O 1
ATOM 1775 N N . THR A 1 233 ? -9.476 -10.543 3.999 1.00 97.88 233 THR A N 1
ATOM 1776 C CA . THR A 1 233 ? -10.694 -10.473 4.826 1.00 97.88 233 THR A CA 1
ATOM 1777 C C . THR A 1 233 ? -10.535 -9.610 6.079 1.00 97.88 233 THR A C 1
ATOM 1779 O O . THR A 1 233 ? -11.463 -8.888 6.439 1.00 97.88 233 THR A O 1
ATOM 1782 N N . GLN A 1 234 ? -9.379 -9.655 6.745 1.00 98.25 234 GLN A N 1
ATOM 1783 C CA . GLN A 1 234 ? -9.097 -8.854 7.939 1.00 98.25 234 GLN A CA 1
ATOM 1784 C C . GLN A 1 234 ? -8.891 -7.385 7.558 1.00 98.25 234 GLN A C 1
ATOM 1786 O O . GLN A 1 234 ? -9.453 -6.499 8.202 1.00 98.25 234 GLN A O 1
ATOM 1791 N N . VAL A 1 235 ? -8.159 -7.143 6.466 1.00 98.62 235 VAL A N 1
ATOM 1792 C CA . VAL A 1 235 ? -7.933 -5.807 5.898 1.00 98.62 235 VAL A CA 1
ATOM 1793 C C . VAL A 1 235 ? -9.259 -5.158 5.486 1.00 98.62 235 VAL A C 1
ATOM 1795 O O . VAL A 1 235 ? -9.553 -4.035 5.897 1.00 98.62 235 VAL A O 1
ATOM 1798 N N . LEU A 1 236 ? -10.101 -5.878 4.737 1.00 98.69 236 LEU A N 1
ATOM 1799 C CA . LEU A 1 236 ? -11.420 -5.407 4.305 1.00 98.69 236 LEU A CA 1
ATOM 1800 C C . LEU A 1 236 ? -12.362 -5.179 5.490 1.00 98.69 236 LEU A C 1
ATOM 1802 O O . LEU A 1 236 ? -13.038 -4.154 5.535 1.00 98.69 236 LEU A O 1
ATOM 1806 N N . ARG A 1 237 ? -12.386 -6.077 6.485 1.00 98.75 237 ARG A N 1
ATOM 1807 C CA . ARG A 1 237 ? -13.182 -5.884 7.707 1.00 98.75 237 ARG A CA 1
ATOM 1808 C C . ARG A 1 237 ? -12.772 -4.605 8.434 1.00 98.75 237 ARG A C 1
ATOM 1810 O O . ARG A 1 237 ? -13.629 -3.774 8.728 1.00 98.75 237 ARG A O 1
ATOM 1817 N N . ALA A 1 238 ? -11.479 -4.421 8.697 1.00 98.69 238 ALA A N 1
ATOM 1818 C CA . ALA A 1 238 ? -10.970 -3.218 9.350 1.00 98.69 238 ALA A CA 1
ATOM 1819 C C . ALA A 1 238 ? -11.327 -1.954 8.562 1.00 98.69 238 ALA A C 1
ATOM 1821 O O . ALA A 1 238 ? -11.867 -1.006 9.135 1.00 98.69 238 ALA A O 1
ATOM 1822 N N . GLY A 1 239 ? -11.122 -1.976 7.243 1.00 98.38 239 GLY A N 1
ATOM 1823 C CA . GLY A 1 239 ? -11.493 -0.873 6.368 1.00 98.38 239 GLY A CA 1
ATOM 1824 C C . GLY A 1 239 ? -12.987 -0.565 6.373 1.00 98.38 239 GLY A C 1
ATOM 1825 O O . GLY A 1 239 ? -13.360 0.601 6.433 1.00 98.38 239 GLY A O 1
ATOM 1826 N N . HIS A 1 240 ? -13.849 -1.581 6.372 1.00 98.38 240 HIS A N 1
ATOM 1827 C CA . HIS A 1 240 ? -15.301 -1.401 6.389 1.00 98.38 240 HIS A CA 1
ATOM 1828 C C . HIS A 1 240 ? -15.790 -0.804 7.711 1.00 98.38 240 HIS A C 1
ATOM 1830 O O . HIS A 1 240 ? -16.607 0.118 7.714 1.00 98.38 240 HIS A O 1
ATOM 1836 N N . HIS A 1 241 ? -15.271 -1.280 8.845 1.00 98.44 241 HIS A N 1
ATOM 1837 C CA . HIS A 1 241 ? -15.608 -0.705 10.147 1.00 98.44 241 HIS A CA 1
ATOM 1838 C C . HIS A 1 241 ? -15.124 0.745 10.271 1.00 98.44 241 HIS A C 1
ATOM 1840 O O . HIS A 1 241 ? -15.885 1.592 10.739 1.00 98.44 241 HIS A O 1
ATOM 1846 N N . TYR A 1 242 ? -13.917 1.050 9.789 1.00 98.50 242 TYR A N 1
ATOM 1847 C CA . TYR A 1 242 ? -13.407 2.418 9.713 1.00 98.50 242 TYR A CA 1
ATOM 1848 C C . TYR A 1 242 ? -14.266 3.309 8.803 1.00 98.50 242 TYR A C 1
ATOM 1850 O O . TYR A 1 242 ? -14.690 4.394 9.201 1.00 98.50 242 TYR A O 1
ATOM 1858 N N . GLU A 1 243 ? -14.594 2.841 7.597 1.00 97.69 243 GLU A N 1
ATOM 1859 C CA . GLU A 1 243 ? -15.445 3.560 6.643 1.00 97.69 243 GLU A CA 1
ATOM 1860 C C . GLU A 1 243 ? -16.832 3.864 7.220 1.00 97.69 243 GLU A C 1
ATOM 1862 O O . GLU A 1 243 ? -17.383 4.919 6.932 1.00 97.69 243 GLU A O 1
ATOM 1867 N N . ARG A 1 244 ? -17.396 2.965 8.037 1.00 96.38 244 ARG A N 1
ATOM 1868 C CA . ARG A 1 244 ? -18.712 3.152 8.672 1.00 96.38 244 ARG A CA 1
ATOM 1869 C C . ARG A 1 244 ? -18.688 4.041 9.906 1.00 96.38 244 ARG A C 1
ATOM 1871 O O . ARG A 1 244 ? -19.692 4.689 10.193 1.00 96.38 244 ARG A O 1
ATOM 1878 N N . ALA A 1 245 ? -17.592 4.016 10.660 1.00 97.50 245 ALA A N 1
ATOM 1879 C CA . ALA A 1 245 ? -17.384 4.917 11.789 1.00 97.50 245 ALA A CA 1
ATOM 1880 C C . ALA A 1 245 ? -17.119 6.349 11.314 1.00 97.50 245 ALA A C 1
ATOM 1882 O O . ALA A 1 245 ? -17.468 7.316 11.987 1.00 97.50 245 ALA A O 1
ATOM 1883 N N . THR A 1 246 ? -16.539 6.477 10.123 1.00 95.19 246 THR A N 1
ATOM 1884 C CA . THR A 1 246 ? -16.313 7.753 9.461 1.00 95.19 246 THR A CA 1
ATOM 1885 C C . THR A 1 246 ? -17.449 8.082 8.489 1.00 95.19 246 THR A C 1
ATOM 1887 O O . THR A 1 246 ? -18.307 7.265 8.175 1.00 95.19 246 THR A O 1
ATOM 1890 N N . ASN A 1 247 ? -17.511 9.330 8.024 1.00 89.94 247 ASN A N 1
ATOM 1891 C CA . ASN A 1 247 ? -18.493 9.754 7.017 1.00 89.94 247 ASN A CA 1
ATOM 1892 C C . ASN A 1 247 ? -17.821 10.266 5.735 1.00 89.94 247 ASN A C 1
ATOM 1894 O O . ASN A 1 247 ? -18.468 10.917 4.912 1.00 89.94 247 ASN A O 1
ATOM 1898 N N . TRP A 1 248 ? -16.533 9.962 5.535 1.00 92.06 248 TRP A N 1
ATOM 1899 C CA . TRP A 1 248 ? -15.756 10.437 4.385 1.00 92.06 248 TRP A CA 1
ATOM 1900 C C . TRP A 1 248 ? -16.362 9.993 3.053 1.00 92.06 248 TRP A C 1
ATOM 1902 O O . TRP A 1 248 ? -16.382 10.757 2.088 1.00 92.06 248 TRP A O 1
ATOM 1912 N N . SER A 1 249 ? -16.934 8.786 3.020 1.00 85.81 249 SER A N 1
ATOM 1913 C CA . SER A 1 249 ? -17.569 8.205 1.838 1.00 85.81 249 SER A CA 1
ATOM 1914 C C . SER A 1 249 ? -18.847 8.915 1.391 1.00 85.81 249 SER A C 1
ATOM 1916 O O . SER A 1 249 ? -19.275 8.737 0.249 1.00 85.81 249 SER A O 1
ATOM 1918 N N . ARG A 1 250 ? -19.437 9.774 2.230 1.00 88.75 250 ARG A N 1
ATOM 1919 C CA . ARG A 1 250 ? -20.610 10.576 1.855 1.00 88.75 250 ARG A CA 1
ATOM 1920 C C . ARG A 1 250 ? -20.255 11.776 0.981 1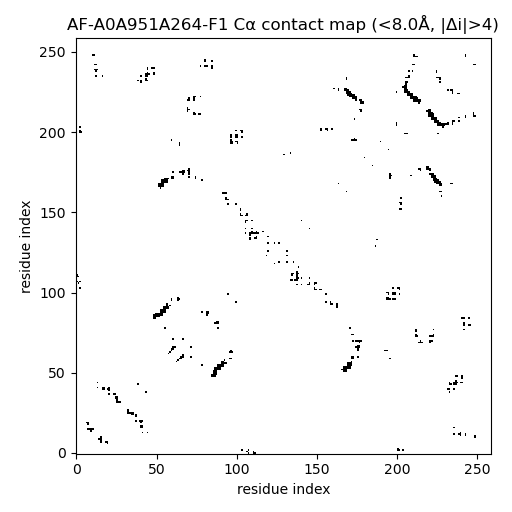.00 88.75 250 ARG A C 1
ATOM 1922 O O . ARG A 1 250 ? -21.108 12.237 0.226 1.00 88.75 250 ARG A O 1
ATOM 1929 N N . LYS A 1 251 ? -19.017 12.278 1.049 1.00 90.00 251 LYS A N 1
ATOM 1930 C CA . LYS A 1 251 ? -18.579 13.416 0.234 1.00 90.00 251 LYS A CA 1
ATOM 1931 C C . LYS A 1 251 ? -18.218 12.937 -1.172 1.00 90.00 251 LYS A C 1
ATOM 1933 O O . LYS A 1 251 ? -17.223 12.242 -1.369 1.00 90.00 251 LYS A O 1
ATOM 1938 N N . ARG A 1 252 ? -19.055 13.302 -2.143 1.00 90.00 252 ARG A N 1
ATOM 1939 C CA . ARG A 1 252 ? -18.871 13.029 -3.575 1.00 90.00 252 ARG A CA 1
ATOM 1940 C C . ARG A 1 252 ? -18.233 14.254 -4.241 1.00 90.00 252 ARG A C 1
ATOM 1942 O O . ARG A 1 252 ? -18.637 15.366 -3.898 1.00 90.00 252 ARG A O 1
ATOM 1949 N N . PRO A 1 253 ? -17.260 14.092 -5.155 1.00 88.62 253 PRO A N 1
ATOM 1950 C CA . PRO A 1 253 ? -16.837 15.207 -5.989 1.00 88.62 253 PRO A CA 1
ATOM 1951 C C . PRO A 1 253 ? -18.007 15.642 -6.889 1.00 88.62 253 PRO A C 1
ATOM 1953 O O . PRO A 1 253 ? -18.808 14.788 -7.286 1.00 88.62 253 PRO A O 1
ATOM 1956 N N . PRO A 1 254 ? -18.124 16.938 -7.213 1.00 87.31 254 PRO A N 1
ATOM 1957 C CA . PRO A 1 254 ? -19.046 17.376 -8.252 1.00 87.31 254 PRO A CA 1
ATOM 1958 C C . PRO A 1 254 ? -18.638 16.724 -9.581 1.00 87.31 254 PRO A C 1
ATOM 1960 O O . PRO A 1 254 ? -17.460 16.715 -9.937 1.00 87.31 254 PRO A O 1
ATOM 1963 N N . LEU A 1 255 ? -19.600 16.117 -10.279 1.00 81.50 255 LEU A N 1
ATOM 1964 C CA . LEU A 1 255 ? -19.371 15.502 -11.596 1.00 81.50 255 LEU A CA 1
ATOM 1965 C C . LEU A 1 255 ? -19.493 16.527 -12.728 1.00 81.50 255 LEU A C 1
ATOM 1967 O O . LEU A 1 255 ? -18.882 16.370 -13.783 1.00 81.50 255 LEU A O 1
ATOM 1971 N N . ASP A 1 256 ? -20.234 17.598 -12.471 1.00 73.81 256 ASP A N 1
ATOM 1972 C CA . ASP A 1 256 ? -20.362 18.739 -13.358 1.00 73.81 256 ASP A CA 1
ATOM 1973 C C . ASP A 1 256 ? -19.267 19.715 -12.926 1.00 73.81 256 ASP A C 1
ATOM 1975 O O . ASP A 1 256 ? -19.307 20.199 -11.800 1.00 73.81 256 ASP A O 1
ATOM 1979 N N . GLY A 1 257 ? -18.250 19.951 -13.758 1.00 55.88 257 GLY A N 1
ATOM 1980 C CA . GLY A 1 257 ? -17.033 20.715 -13.424 1.00 55.88 257 GLY A CA 1
ATOM 1981 C C . GLY A 1 257 ? -17.213 22.204 -13.074 1.00 55.88 257 GLY A C 1
ATOM 1982 O O . GLY A 1 257 ? -16.327 23.002 -13.365 1.00 55.88 257 GLY A O 1
ATOM 1983 N N . ALA A 1 258 ? -18.338 22.602 -12.486 1.00 42.28 258 ALA A N 1
ATOM 1984 C CA . ALA A 1 258 ? -18.533 23.901 -11.868 1.00 42.28 258 ALA A CA 1
ATOM 1985 C C . ALA A 1 258 ? -17.925 23.880 -10.457 1.00 42.28 258 ALA A C 1
ATOM 1987 O O . ALA A 1 258 ? -18.515 23.348 -9.513 1.00 42.28 258 ALA A O 1
ATOM 1988 N N . ALA A 1 259 ? -16.712 24.422 -10.357 1.00 44.91 259 ALA A N 1
ATOM 1989 C CA . ALA A 1 259 ? -16.152 24.917 -9.104 1.00 44.91 259 ALA A CA 1
ATOM 1990 C C . ALA A 1 259 ? -16.823 26.241 -8.708 1.00 44.91 259 ALA A C 1
ATOM 1992 O O . ALA A 1 259 ? -17.161 27.023 -9.630 1.00 44.91 259 ALA A O 1
#

Mean predicted aligned error: 3.58 Å

pLDDT: mean 95.65, std 6.24, range [42.28, 98.94]

Secondary structure (DSSP, 8-state):
--S-------SSHHHHHHHHHHH-S--TT-TT----PPP-HHHHT-S--TT-EEEE--HIIIIISPPPHHHHHHHHHHHHHHHHTT-EEEE---S-HHHHHHHHHHHHHHHHHHHHHHHHHH-GGGS-HHHHHHHHGGGG--HHHHHHHHHHHHHHHHHHHHHHHH-SEEEEESSSSSPPPGGG--TTHHHHS--SSHHHHHHT--EEEEEEEE-TT--EEEEEEE-STT-HHHHHHHHHHHHHHS-GGG-PPPSS---